Protein AF-A0A1H6MN65-F1 (afdb_monomer)

Structure (mmCIF, N/CA/C/O backbone):
data_AF-A0A1H6MN65-F1
#
_entry.id   AF-A0A1H6MN65-F1
#
loop_
_atom_site.group_PDB
_atom_site.id
_atom_site.type_symbol
_atom_site.label_atom_id
_atom_site.label_alt_id
_atom_site.label_comp_id
_atom_site.label_asym_id
_atom_site.label_entity_id
_atom_site.label_seq_id
_atom_site.pdbx_PDB_ins_code
_atom_site.Cartn_x
_atom_site.Cartn_y
_atom_site.Cartn_z
_atom_site.occupancy
_atom_site.B_iso_or_equiv
_atom_site.auth_seq_id
_atom_site.auth_comp_id
_atom_site.auth_asym_id
_atom_site.auth_atom_id
_atom_site.pdbx_PDB_model_num
ATOM 1 N N . MET A 1 1 ? -18.618 5.957 32.802 1.00 62.56 1 MET A N 1
ATOM 2 C CA . MET A 1 1 ? -18.784 6.282 31.366 1.00 62.56 1 MET A CA 1
ATOM 3 C C . MET A 1 1 ? -19.226 4.998 30.674 1.00 62.56 1 MET A C 1
ATOM 5 O O . MET A 1 1 ? -18.630 3.972 30.963 1.00 62.56 1 MET A O 1
ATOM 9 N N . ILE A 1 2 ? -20.304 5.011 29.883 1.00 86.75 2 ILE A N 1
ATOM 10 C CA . ILE A 1 2 ? -20.856 3.794 29.254 1.00 86.75 2 ILE A CA 1
ATOM 11 C C . ILE A 1 2 ? -20.005 3.444 28.022 1.00 86.75 2 ILE A C 1
ATOM 13 O O . ILE A 1 2 ? -19.610 4.357 27.299 1.00 86.75 2 ILE A O 1
ATOM 17 N N . LYS A 1 3 ? -19.724 2.156 27.783 1.00 91.81 3 LYS A N 1
ATOM 18 C CA . LYS A 1 3 ? -18.914 1.640 26.658 1.00 91.81 3 LYS A CA 1
ATOM 19 C C . LYS A 1 3 ? -19.291 2.254 25.302 1.00 91.81 3 LYS A C 1
ATOM 21 O O . LYS A 1 3 ? -18.415 2.688 24.562 1.00 91.81 3 LYS A O 1
ATOM 26 N N . SER A 1 4 ? -20.587 2.410 25.039 1.00 91.75 4 SER A N 1
ATOM 27 C CA . SER A 1 4 ? -21.110 3.047 23.823 1.00 91.75 4 SER A CA 1
ATOM 28 C C . SER A 1 4 ? -20.570 4.463 23.582 1.00 91.75 4 SER A C 1
ATOM 30 O O . SER A 1 4 ? -20.319 4.843 22.444 1.00 91.75 4 SER A O 1
ATOM 32 N N . ASN A 1 5 ? -20.320 5.239 24.641 1.00 94.38 5 ASN A N 1
ATOM 33 C CA . ASN A 1 5 ? -19.716 6.568 24.528 1.00 94.38 5 ASN A CA 1
ATOM 34 C C . ASN A 1 5 ? -18.262 6.476 24.038 1.00 94.38 5 ASN A C 1
ATOM 36 O O . ASN A 1 5 ? -17.840 7.270 23.200 1.00 94.38 5 ASN A O 1
ATOM 40 N N . PHE A 1 6 ? -17.502 5.487 24.517 1.00 95.12 6 PHE A N 1
ATOM 41 C CA . PHE A 1 6 ? -16.150 5.256 24.014 1.00 95.12 6 PHE A CA 1
ATOM 42 C C . PHE A 1 6 ? -16.153 4.800 22.557 1.00 95.12 6 PHE A C 1
ATOM 44 O O . PHE A 1 6 ? -15.367 5.343 21.788 1.00 95.12 6 PHE A O 1
ATOM 51 N N . ASN A 1 7 ? -17.057 3.895 22.160 1.00 96.31 7 ASN A N 1
ATOM 52 C CA . ASN A 1 7 ? -17.191 3.479 20.758 1.00 96.31 7 ASN A CA 1
ATOM 53 C C . ASN A 1 7 ? -17.371 4.695 19.840 1.00 96.31 7 ASN A C 1
ATOM 55 O O . ASN A 1 7 ? -16.565 4.915 18.936 1.00 96.31 7 ASN A O 1
ATOM 59 N N . SER A 1 8 ? -18.346 5.561 20.138 1.00 96.38 8 SER A N 1
ATOM 60 C CA . SER A 1 8 ? -18.589 6.772 19.344 1.00 96.38 8 SER A CA 1
ATOM 61 C C . SER A 1 8 ? -17.380 7.709 19.309 1.00 96.38 8 SER A C 1
ATOM 63 O O . SER A 1 8 ? -17.042 8.243 18.253 1.00 96.38 8 SER A O 1
ATOM 65 N N . LYS A 1 9 ? -16.695 7.899 20.443 1.00 97.44 9 LYS A N 1
ATOM 66 C CA . LYS A 1 9 ? -15.501 8.754 20.516 1.00 97.44 9 LYS A CA 1
ATOM 67 C C . LYS A 1 9 ? -14.326 8.194 19.722 1.00 97.44 9 LYS A C 1
ATOM 69 O O . LYS A 1 9 ? -13.660 8.966 19.038 1.00 97.44 9 LYS A O 1
ATOM 74 N N . PHE A 1 10 ? -14.075 6.887 19.783 1.00 97.56 10 PHE A N 1
ATOM 75 C CA . PHE A 1 10 ? -13.024 6.255 18.988 1.00 97.56 10 PHE A CA 1
ATOM 76 C C . PHE A 1 10 ? -13.325 6.364 17.495 1.00 97.56 10 PHE A C 1
ATOM 78 O O . PHE A 1 10 ? -12.453 6.781 16.734 1.00 97.56 10 PHE A O 1
ATOM 85 N N . CYS A 1 11 ? -14.564 6.090 17.082 1.00 97.06 11 CYS A N 1
ATOM 86 C CA . CYS A 1 11 ? -14.982 6.239 15.690 1.00 97.06 11 CYS A CA 1
ATOM 87 C C . CYS A 1 11 ? -14.780 7.671 15.181 1.00 97.06 11 CYS A C 1
ATOM 89 O O . CYS A 1 11 ? -14.166 7.861 14.130 1.00 97.06 11 CYS A O 1
ATOM 91 N N . GLN A 1 12 ? -15.226 8.672 15.948 1.00 97.94 12 GLN A N 1
ATOM 92 C CA . GLN A 1 12 ? -15.060 10.082 15.592 1.00 97.94 12 GLN A CA 1
ATOM 93 C C . GLN A 1 12 ? -13.580 10.478 15.523 1.00 97.94 12 GLN A C 1
ATOM 95 O O . GLN A 1 12 ? -13.143 11.101 14.559 1.00 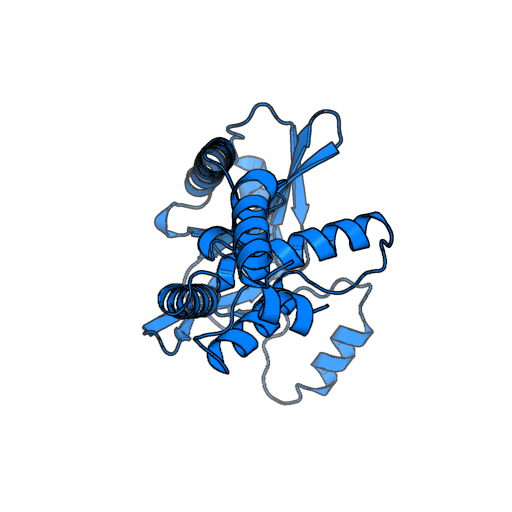97.94 12 GLN A O 1
ATOM 100 N N . TYR A 1 13 ? -12.780 10.057 16.504 1.00 98.06 13 TYR A N 1
ATOM 101 C CA . TYR A 1 13 ? -11.353 10.361 16.535 1.00 98.06 13 TYR A CA 1
ATOM 102 C C . TYR A 1 13 ? -10.619 9.798 15.311 1.00 98.06 13 TYR A C 1
ATOM 104 O O . TYR A 1 13 ? -9.850 10.521 14.673 1.00 98.06 13 TYR A O 1
ATOM 112 N N . VAL A 1 14 ? -10.893 8.540 14.944 1.00 98.19 14 VAL A N 1
ATOM 113 C CA . VAL A 1 14 ? -10.312 7.904 13.753 1.00 98.19 14 VAL A CA 1
ATOM 114 C C . VAL A 1 14 ? -10.749 8.607 12.470 1.00 98.19 14 VAL A C 1
ATOM 116 O O . VAL A 1 14 ? -9.940 8.758 11.550 1.00 98.19 14 VAL A O 1
ATOM 119 N N . GLN A 1 15 ? -12.008 9.030 12.385 1.00 97.19 15 GLN A N 1
ATOM 120 C CA . GLN A 1 15 ? -12.531 9.733 11.218 1.00 97.19 15 GLN A CA 1
ATOM 121 C C . GLN A 1 15 ? -11.856 11.098 11.028 1.00 97.19 15 GLN A C 1
ATOM 123 O O . GLN A 1 15 ? -11.388 11.395 9.931 1.00 97.19 15 GLN A O 1
ATOM 128 N N . ASP A 1 16 ? -11.762 11.891 12.093 1.00 97.50 16 ASP A N 1
ATOM 129 C CA . ASP A 1 16 ? -11.342 13.294 12.004 1.00 97.50 16 ASP A CA 1
ATOM 130 C C . ASP A 1 16 ? -9.819 13.464 11.949 1.00 97.50 16 ASP A C 1
ATOM 132 O O . ASP A 1 16 ? -9.305 14.369 11.283 1.00 97.50 16 ASP A O 1
ATOM 136 N N . ASN A 1 17 ? -9.085 12.596 12.652 1.00 97.31 17 ASN A N 1
ATOM 137 C CA . ASN A 1 17 ? -7.660 12.807 12.916 1.00 97.31 17 ASN A CA 1
ATOM 138 C C . ASN A 1 17 ? -6.755 11.826 12.170 1.00 97.31 17 ASN A C 1
ATOM 140 O O . ASN A 1 17 ? -5.644 12.197 11.797 1.00 97.31 17 ASN A O 1
ATOM 144 N N . ILE A 1 18 ? -7.221 10.595 11.935 1.00 97.94 18 ILE A N 1
ATOM 145 C CA . ILE A 1 18 ? -6.370 9.504 11.435 1.00 97.94 18 ILE A CA 1
ATOM 146 C C . ILE A 1 18 ? -6.680 9.159 9.977 1.00 97.94 18 ILE A C 1
ATOM 148 O O . ILE A 1 18 ? -5.778 8.831 9.213 1.00 97.94 18 ILE A O 1
ATOM 152 N N . SER A 1 19 ? -7.943 9.196 9.560 1.00 97.62 19 SER A N 1
ATOM 153 C CA . SER A 1 19 ? -8.331 8.741 8.224 1.00 97.62 19 SER A CA 1
ATOM 154 C C . SER A 1 19 ? -7.891 9.702 7.118 1.00 97.62 19 SER A C 1
ATOM 156 O O . SER A 1 19 ? -8.005 10.917 7.249 1.00 97.62 19 SER A O 1
ATOM 158 N N . ILE A 1 20 ? -7.440 9.130 5.997 1.00 97.06 20 ILE A N 1
ATOM 159 C CA . ILE A 1 20 ? -7.124 9.842 4.748 1.00 97.06 20 ILE A CA 1
ATOM 160 C C . ILE A 1 20 ? -8.295 10.743 4.327 1.00 97.06 20 ILE A C 1
ATOM 162 O O . ILE A 1 20 ? -9.439 10.280 4.207 1.00 97.06 20 ILE A O 1
ATOM 166 N N . VAL A 1 21 ? -7.999 12.014 4.056 1.00 96.75 21 VAL A N 1
ATOM 167 C CA . VAL A 1 21 ? -8.976 13.016 3.606 1.00 96.75 21 VAL A CA 1
ATOM 168 C C . VAL A 1 21 ? -8.858 13.287 2.104 1.00 96.75 21 VAL A C 1
ATOM 170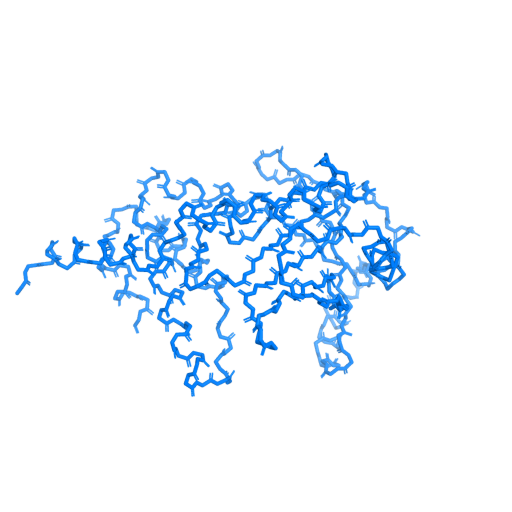 O O . VAL A 1 21 ? -7.995 12.749 1.416 1.00 96.75 21 VAL A O 1
ATOM 173 N N . GLU A 1 22 ? -9.739 14.132 1.574 1.00 96.81 22 GLU A N 1
ATOM 174 C CA . GLU A 1 22 ? -9.840 14.362 0.130 1.00 96.81 22 GLU A CA 1
ATOM 175 C C . GLU A 1 22 ? -8.578 14.966 -0.493 1.00 96.81 22 GLU A C 1
ATOM 177 O O . GLU A 1 22 ? -8.158 14.550 -1.569 1.00 96.81 22 GLU A O 1
ATOM 182 N N . LYS A 1 23 ? -7.910 15.884 0.215 1.00 96.19 23 LYS A N 1
ATOM 183 C CA . LYS A 1 23 ? -6.623 16.432 -0.243 1.00 96.19 23 LYS A CA 1
ATOM 184 C C . LYS A 1 23 ? -5.555 15.345 -0.420 1.00 96.19 23 LYS A C 1
ATOM 186 O O . LYS A 1 23 ? -4.784 15.408 -1.370 1.00 96.19 23 LYS A O 1
ATOM 191 N N . ASP A 1 24 ? -5.547 14.340 0.457 1.00 96.69 24 ASP A N 1
ATOM 192 C CA . ASP A 1 24 ? -4.581 13.244 0.420 1.00 96.69 24 ASP A CA 1
ATOM 193 C C . ASP A 1 24 ? -4.916 12.306 -0.749 1.00 96.69 24 ASP A C 1
ATOM 195 O O . ASP A 1 24 ? -4.028 11.875 -1.478 1.00 96.69 24 ASP A O 1
ATOM 199 N N . ARG A 1 25 ? -6.212 12.036 -0.983 1.00 97.69 25 ARG A N 1
ATOM 200 C CA . ARG A 1 25 ? -6.685 11.269 -2.147 1.00 97.69 25 ARG A CA 1
ATOM 201 C C . ARG A 1 25 ? -6.309 11.930 -3.461 1.00 97.69 25 ARG A C 1
ATOM 203 O O . ARG A 1 25 ? -5.775 11.256 -4.337 1.00 97.69 25 ARG A O 1
ATOM 210 N N . LYS A 1 26 ? -6.536 13.239 -3.581 1.00 97.69 26 LYS A N 1
ATOM 211 C CA . LYS A 1 26 ? -6.148 13.995 -4.770 1.00 97.69 26 LYS A CA 1
ATOM 212 C C . LYS A 1 26 ? -4.639 13.928 -5.003 1.00 97.69 26 LYS A C 1
ATOM 214 O O . LYS A 1 26 ? -4.219 13.623 -6.111 1.00 97.69 26 LYS A O 1
ATOM 219 N N . PHE A 1 27 ? -3.846 14.155 -3.957 1.00 97.38 27 PHE A N 1
ATOM 220 C CA . PHE A 1 27 ? -2.391 14.058 -4.038 1.00 97.38 27 PHE A CA 1
ATOM 221 C C . PHE A 1 27 ? -1.931 12.668 -4.507 1.00 97.38 27 PHE A C 1
ATOM 223 O O . PHE A 1 27 ? -1.174 12.573 -5.469 1.00 97.38 27 PHE A O 1
ATOM 230 N N . VAL A 1 28 ? -2.441 11.591 -3.896 1.00 98.19 28 VAL A N 1
ATOM 231 C CA . VAL A 1 28 ? -2.119 10.215 -4.310 1.00 98.19 28 VAL A CA 1
ATOM 232 C C . VAL A 1 28 ? -2.562 9.934 -5.739 1.00 98.19 28 VAL A C 1
ATOM 234 O O . VAL A 1 28 ? -1.821 9.294 -6.472 1.00 98.19 28 VAL A O 1
ATOM 237 N N . SER A 1 29 ? -3.735 10.413 -6.155 1.00 98.25 29 SER A N 1
ATOM 238 C CA . SER A 1 29 ? -4.221 10.238 -7.525 1.00 98.25 29 SER A CA 1
ATOM 239 C C . SER A 1 29 ? -3.303 10.915 -8.542 1.00 98.25 29 SER A C 1
ATOM 241 O O . SER A 1 29 ? -2.961 10.303 -9.550 1.00 98.25 29 SER A O 1
ATOM 243 N N . ASP A 1 30 ? -2.894 12.158 -8.277 1.00 98.19 30 ASP A N 1
ATOM 244 C CA . ASP A 1 30 ? -2.022 12.926 -9.169 1.00 98.19 30 ASP A CA 1
ATOM 245 C C . ASP A 1 30 ? -0.621 12.272 -9.254 1.00 98.19 30 ASP A C 1
ATOM 247 O O . ASP A 1 30 ? -0.074 12.122 -10.347 1.00 98.19 30 ASP A O 1
ATOM 251 N N . VAL A 1 31 ? -0.073 11.799 -8.124 1.00 98.44 31 VAL A N 1
ATOM 252 C CA . VAL A 1 31 ? 1.211 11.068 -8.076 1.00 98.44 31 VAL A CA 1
ATOM 253 C C . VAL A 1 31 ? 1.118 9.685 -8.721 1.00 98.44 31 VAL A C 1
ATOM 255 O O . VAL A 1 31 ? 1.999 9.288 -9.473 1.00 98.44 31 VAL A O 1
ATOM 258 N N . TYR A 1 32 ? 0.059 8.922 -8.462 1.00 98.62 32 TYR A N 1
ATOM 259 C CA . TYR A 1 32 ? -0.113 7.609 -9.079 1.00 98.62 32 TYR A CA 1
ATOM 260 C C . TYR A 1 32 ? -0.207 7.745 -10.599 1.00 98.62 32 TYR A C 1
ATOM 262 O O . TYR A 1 32 ? 0.478 7.024 -11.324 1.00 98.62 32 TYR A O 1
ATOM 270 N N . LYS A 1 33 ? -0.972 8.732 -11.084 1.00 98.62 33 LYS A N 1
ATOM 271 C CA . LYS A 1 33 ? -1.115 9.014 -12.512 1.00 98.62 33 LYS A CA 1
ATOM 272 C C . LYS A 1 33 ? 0.226 9.326 -13.186 1.00 98.62 33 LYS A C 1
ATOM 274 O O . LYS A 1 33 ? 0.478 8.786 -14.260 1.00 98.62 33 LYS A O 1
ATOM 279 N N . SER A 1 34 ? 1.110 10.104 -12.556 1.00 98.44 34 SER A N 1
ATOM 280 C CA . SER A 1 34 ? 2.430 10.384 -13.142 1.00 98.44 34 SER A CA 1
ATOM 281 C C . SER A 1 34 ? 3.308 9.134 -13.270 1.00 98.44 34 SER A C 1
ATOM 28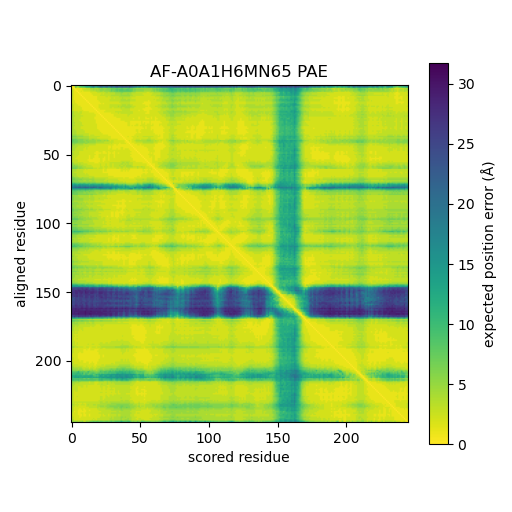3 O O . SER A 1 34 ? 4.072 9.023 -14.225 1.00 98.44 34 SER A O 1
ATOM 285 N N . PHE A 1 35 ? 3.178 8.152 -12.371 1.00 98.50 35 PHE A N 1
ATOM 286 C CA . PHE A 1 35 ? 3.853 6.859 -12.533 1.00 98.50 35 PHE A CA 1
ATOM 287 C C . PHE A 1 35 ? 3.210 5.984 -13.610 1.00 98.50 35 PHE A C 1
ATOM 289 O O . PHE A 1 35 ? 3.931 5.298 -14.335 1.00 98.50 35 PHE A O 1
ATOM 296 N N . GLN A 1 36 ? 1.886 6.034 -13.778 1.00 98.44 36 GLN A N 1
ATOM 297 C CA . GLN A 1 36 ? 1.213 5.352 -14.889 1.00 98.44 36 GLN A CA 1
ATOM 298 C C . GLN A 1 36 ? 1.686 5.858 -16.253 1.00 98.44 36 GLN A C 1
ATOM 300 O O . GLN A 1 36 ? 1.781 5.070 -17.191 1.00 98.44 36 GLN A O 1
ATOM 305 N N . ASP A 1 37 ? 2.001 7.148 -16.367 1.00 98.12 37 ASP A N 1
ATOM 306 C CA . ASP A 1 37 ? 2.483 7.739 -17.618 1.00 98.12 37 ASP A CA 1
ATOM 307 C C . ASP A 1 37 ? 3.891 7.234 -18.002 1.00 98.12 37 ASP A C 1
ATOM 309 O O . ASP A 1 37 ? 4.222 7.188 -19.184 1.00 98.12 37 ASP A O 1
ATOM 313 N N . VAL A 1 38 ? 4.692 6.780 -17.028 1.00 97.69 38 VAL A N 1
ATOM 314 C CA . VAL A 1 38 ? 6.039 6.211 -17.245 1.00 97.69 38 VAL A CA 1
ATOM 315 C C . VAL A 1 38 ? 6.009 4.689 -17.410 1.00 97.69 38 VAL A C 1
ATOM 317 O O . VAL A 1 38 ? 6.713 4.123 -18.248 1.00 97.69 38 VAL A O 1
ATOM 320 N N . LEU A 1 39 ? 5.229 4.005 -16.572 1.00 97.81 39 LEU A N 1
ATOM 321 C CA . LEU A 1 39 ? 5.229 2.543 -16.447 1.00 97.81 39 LEU A CA 1
ATOM 322 C C . LEU A 1 39 ? 4.131 1.868 -17.283 1.00 97.81 39 LEU A C 1
ATOM 324 O O . LEU A 1 39 ? 4.175 0.661 -17.506 1.00 97.81 39 LEU A O 1
ATOM 328 N N . GLY A 1 40 ? 3.167 2.646 -17.775 1.00 97.44 40 GLY A N 1
ATOM 329 C CA . GLY A 1 40 ? 1.977 2.168 -18.468 1.00 97.44 40 GLY A CA 1
ATOM 330 C C . GLY A 1 40 ? 0.833 1.893 -17.493 1.00 97.44 40 GLY A C 1
ATOM 331 O O . GLY A 1 40 ? 0.952 1.068 -16.592 1.00 97.44 40 GLY A O 1
ATOM 332 N N . GLY A 1 41 ? -0.315 2.548 -17.693 1.00 95.56 41 GLY A N 1
ATOM 333 C CA . GLY A 1 41 ? -1.461 2.442 -16.778 1.00 95.56 41 GLY A CA 1
ATOM 334 C C . GLY A 1 41 ? -1.949 1.008 -16.546 1.00 95.56 41 GLY A C 1
ATOM 335 O O . GLY A 1 41 ? -2.166 0.627 -15.399 1.00 95.56 41 GLY A O 1
ATOM 336 N N . ASN A 1 42 ? -2.017 0.191 -17.603 1.00 96.31 42 ASN A N 1
ATOM 337 C CA . ASN A 1 42 ? -2.433 -1.219 -17.518 1.00 96.31 42 ASN A CA 1
ATOM 338 C C . ASN A 1 42 ? -1.405 -2.123 -16.817 1.00 96.31 42 ASN A C 1
ATOM 340 O O . ASN A 1 42 ? -1.746 -3.225 -16.405 1.00 96.31 42 ASN A O 1
ATOM 344 N N . ASN A 1 43 ? -0.168 -1.649 -16.663 1.00 97.94 43 ASN A N 1
ATOM 345 C CA . ASN A 1 43 ? 0.928 -2.392 -16.048 1.00 97.94 43 ASN A CA 1
ATOM 346 C C . ASN A 1 43 ? 1.130 -1.998 -14.582 1.00 97.94 43 ASN A C 1
ATOM 348 O O . ASN A 1 43 ? 2.085 -2.432 -13.950 1.00 97.94 43 ASN A O 1
ATOM 352 N N . THR A 1 44 ? 0.279 -1.136 -14.028 1.00 98.19 44 THR A N 1
ATOM 353 C CA . THR A 1 44 ? 0.426 -0.656 -12.653 1.00 98.19 44 THR A CA 1
ATOM 354 C C . THR A 1 44 ? -0.777 -1.042 -11.818 1.00 98.19 44 THR A C 1
ATOM 356 O O . THR A 1 44 ? -1.918 -0.894 -12.247 1.00 98.19 44 THR A O 1
ATOM 359 N N . LEU A 1 45 ? -0.523 -1.459 -10.585 1.00 98.31 45 LEU A N 1
ATOM 360 C CA . LEU A 1 45 ? -1.554 -1.765 -9.603 1.00 98.31 45 LEU A CA 1
ATOM 361 C C . LEU A 1 45 ? -1.174 -1.108 -8.277 1.00 98.31 45 LEU A C 1
ATOM 363 O O . LEU A 1 45 ? -0.074 -1.322 -7.776 1.00 98.31 45 LEU A O 1
ATOM 367 N N . GLN A 1 46 ? -2.077 -0.320 -7.691 1.00 98.44 46 GLN A N 1
ATOM 368 C CA . GLN A 1 46 ? -1.893 0.117 -6.307 1.00 98.44 46 GLN A CA 1
ATOM 369 C C . GLN A 1 46 ? -2.008 -1.101 -5.392 1.00 98.44 46 GLN A C 1
ATOM 371 O O . GLN A 1 46 ? -2.986 -1.847 -5.466 1.00 98.44 46 GLN A O 1
ATOM 376 N N . ILE A 1 47 ? -1.024 -1.284 -4.518 1.00 98.12 47 ILE A N 1
ATOM 377 C CA . ILE A 1 47 ? -1.001 -2.349 -3.511 1.00 98.12 47 ILE A CA 1
ATOM 378 C C . ILE A 1 47 ? -0.814 -1.725 -2.123 1.00 98.12 47 ILE A C 1
ATOM 380 O O . ILE A 1 47 ? -0.883 -0.508 -1.955 1.00 98.12 47 ILE A O 1
ATOM 384 N N . GLY A 1 48 ? -0.623 -2.552 -1.097 1.00 97.06 48 GLY A N 1
ATOM 385 C CA . GLY A 1 48 ? -0.319 -2.031 0.233 1.00 97.06 48 GLY A CA 1
ATOM 386 C C . GLY A 1 48 ? -1.532 -1.439 0.953 1.00 97.06 48 GLY A C 1
ATOM 387 O O . GLY A 1 48 ? -2.681 -1.814 0.717 1.00 97.06 48 GLY A O 1
ATOM 388 N N . SER A 1 49 ? -1.276 -0.553 1.913 1.00 97.75 49 SER A N 1
ATOM 389 C CA . SER A 1 49 ? -2.312 -0.086 2.849 1.00 97.75 49 SER A CA 1
ATOM 390 C C . SER A 1 49 ? -3.358 0.841 2.217 1.00 97.75 49 SER A C 1
ATOM 392 O O . SER A 1 49 ? -4.485 0.942 2.714 1.00 97.75 49 SER A O 1
ATOM 394 N N . TYR A 1 50 ? -3.000 1.502 1.113 1.00 98.19 50 TYR A N 1
ATOM 395 C CA . TYR A 1 50 ? -3.853 2.469 0.432 1.00 98.19 50 TYR A CA 1
ATOM 396 C C . TYR A 1 50 ? -5.110 1.835 -0.199 1.00 98.19 50 TYR A C 1
ATOM 398 O O . TYR A 1 50 ? -6.207 2.172 0.253 1.00 98.19 50 TYR A O 1
ATOM 406 N N . PRO A 1 51 ? -5.017 0.864 -1.136 1.00 98.06 51 PRO A N 1
ATOM 407 C CA . PRO A 1 51 ? -6.189 0.187 -1.714 1.00 98.06 51 PRO A CA 1
ATOM 408 C C . PRO A 1 51 ? -6.957 -0.670 -0.696 1.00 98.06 51 PRO A C 1
ATOM 410 O O . PRO A 1 51 ? -8.122 -0.997 -0.901 1.00 98.06 51 PRO A O 1
ATOM 413 N N . ARG A 1 52 ? -6.334 -1.006 0.441 1.00 98.25 52 ARG A N 1
ATOM 414 C CA . ARG A 1 52 ? -6.991 -1.678 1.575 1.00 98.25 52 ARG A CA 1
ATOM 415 C C . ARG A 1 52 ? -7.793 -0.721 2.461 1.00 98.25 52 ARG A C 1
ATOM 417 O O . ARG A 1 52 ? -8.555 -1.159 3.324 1.00 98.25 52 ARG A O 1
ATOM 424 N N . PHE A 1 53 ? -7.681 0.588 2.225 1.00 97.88 53 PHE A N 1
ATOM 425 C CA . PHE A 1 53 ? -8.288 1.659 3.020 1.00 97.88 53 PHE A CA 1
ATOM 426 C C . PHE A 1 53 ? -7.861 1.637 4.493 1.00 97.88 53 PHE A C 1
ATOM 428 O O . PHE A 1 53 ? -8.611 2.056 5.379 1.00 97.88 53 PHE A O 1
ATOM 435 N N . THR A 1 54 ? -6.640 1.173 4.759 1.00 98.06 54 THR A N 1
ATOM 436 C CA . THR A 1 54 ? -6.028 1.122 6.093 1.00 98.06 54 THR A CA 1
ATOM 437 C C . THR A 1 54 ? -4.819 2.051 6.220 1.00 98.06 54 THR A C 1
ATOM 439 O O . THR A 1 54 ? -4.143 2.027 7.253 1.00 98.06 54 THR A O 1
ATOM 442 N N . ALA A 1 55 ? -4.540 2.859 5.193 1.00 97.75 55 ALA A N 1
ATOM 443 C CA . ALA A 1 55 ? -3.628 3.994 5.271 1.00 97.75 55 ALA A CA 1
ATOM 444 C C . ALA A 1 55 ? -4.134 5.032 6.292 1.00 97.75 55 ALA A C 1
ATOM 446 O O . ALA A 1 55 ? -5.346 5.209 6.481 1.00 97.75 55 ALA A O 1
ATOM 447 N N . ILE A 1 56 ? -3.192 5.704 6.952 1.00 97.56 56 ILE A N 1
ATOM 448 C CA . ILE A 1 56 ? -3.449 6.708 7.991 1.00 97.56 56 ILE A CA 1
ATOM 449 C C . ILE A 1 56 ? -2.776 8.033 7.648 1.00 97.56 56 ILE A C 1
ATOM 451 O O . ILE A 1 56 ? -1.930 8.092 6.761 1.00 97.56 56 ILE A O 1
ATOM 455 N N . ARG A 1 57 ? -3.168 9.087 8.360 1.00 95.88 57 ARG A N 1
ATOM 456 C CA . ARG A 1 57 ? -2.511 10.388 8.360 1.00 95.88 57 ARG A CA 1
ATOM 457 C C . ARG A 1 57 ? -1.467 10.488 9.490 1.00 95.88 57 ARG A C 1
ATOM 459 O O . ARG A 1 57 ? -1.742 9.980 10.578 1.00 95.88 57 ARG A O 1
ATOM 466 N N . PRO A 1 58 ? -0.353 11.220 9.278 1.00 93.62 58 PRO A N 1
ATOM 467 C CA . PRO A 1 58 ? 0.088 11.757 7.986 1.00 93.62 58 PRO A CA 1
ATOM 468 C C . PRO A 1 58 ? 0.327 10.627 6.975 1.00 93.62 58 PRO A C 1
ATOM 470 O O . PRO A 1 58 ? 0.643 9.504 7.354 1.00 93.62 58 PRO A O 1
ATOM 473 N N . LEU A 1 59 ? 0.065 10.908 5.699 1.00 93.56 59 LEU A N 1
ATOM 474 C CA . LEU A 1 59 ? 0.212 9.911 4.646 1.00 93.56 59 LEU A CA 1
ATOM 475 C C . LEU A 1 59 ? 1.708 9.653 4.425 1.00 93.56 59 LEU A C 1
ATOM 477 O O . LEU A 1 59 ? 2.430 10.581 4.083 1.00 93.56 59 LEU A O 1
ATOM 481 N N . HIS A 1 60 ? 2.158 8.416 4.631 1.00 91.44 60 HIS A N 1
ATOM 482 C CA . HIS A 1 60 ? 3.582 8.075 4.586 1.00 91.44 60 HIS A CA 1
ATOM 483 C C . HIS A 1 60 ? 4.023 7.542 3.226 1.00 91.44 60 HIS A C 1
ATOM 485 O O . HIS A 1 60 ? 5.020 8.006 2.684 1.00 91.44 60 HIS A O 1
ATOM 491 N N . ASP A 1 61 ? 3.285 6.579 2.684 1.00 95.50 61 ASP A N 1
ATOM 492 C CA . ASP A 1 61 ? 3.715 5.792 1.539 1.00 95.50 61 ASP A CA 1
ATOM 493 C C . ASP A 1 61 ? 2.565 5.447 0.580 1.00 95.50 61 ASP A C 1
ATOM 495 O O . ASP A 1 61 ? 1.378 5.456 0.929 1.00 95.50 61 ASP A O 1
ATOM 499 N N . LEU A 1 62 ? 2.942 5.151 -0.662 1.00 98.19 62 LEU A N 1
ATOM 500 C CA . LEU A 1 62 ? 2.118 4.480 -1.659 1.00 98.19 62 LEU A CA 1
ATOM 501 C C . LEU A 1 62 ? 2.935 3.361 -2.300 1.00 98.19 62 LEU A C 1
ATOM 503 O O . LEU A 1 62 ? 3.976 3.610 -2.903 1.00 98.19 62 LEU A O 1
ATOM 507 N N . ASP A 1 63 ? 2.407 2.147 -2.240 1.00 98.38 63 ASP A N 1
ATOM 508 C CA . ASP A 1 63 ? 2.993 0.995 -2.908 1.00 98.38 63 ASP A CA 1
ATOM 509 C C . ASP A 1 63 ? 2.363 0.805 -4.298 1.00 98.38 63 ASP A C 1
ATOM 511 O O . ASP A 1 63 ? 1.134 0.753 -4.447 1.00 98.38 63 ASP A O 1
ATOM 515 N N . ILE A 1 64 ? 3.200 0.662 -5.323 1.00 98.69 64 ILE A N 1
ATOM 516 C CA . ILE A 1 64 ? 2.793 0.402 -6.706 1.00 98.69 64 ILE A CA 1
ATOM 517 C C . ILE A 1 64 ? 3.464 -0.886 -7.174 1.00 98.69 64 ILE A C 1
ATOM 519 O O . ILE A 1 64 ? 4.685 -0.961 -7.279 1.00 98.69 64 ILE A O 1
ATOM 523 N N . LEU A 1 65 ? 2.667 -1.887 -7.525 1.00 98.62 65 LEU A N 1
ATOM 524 C CA . LEU A 1 65 ? 3.149 -3.046 -8.264 1.00 98.62 65 LEU A CA 1
ATOM 525 C C . LEU A 1 65 ? 3.304 -2.667 -9.741 1.00 98.62 65 LEU A C 1
ATOM 527 O O . LEU A 1 65 ? 2.360 -2.145 -10.339 1.00 98.62 65 LEU A O 1
ATOM 531 N N . TYR A 1 66 ? 4.469 -2.942 -10.323 1.00 98.56 66 TYR A N 1
ATOM 532 C CA . TYR A 1 66 ? 4.739 -2.755 -11.747 1.00 98.56 66 TYR A CA 1
ATOM 533 C C . TYR A 1 66 ? 4.843 -4.113 -12.448 1.00 98.56 66 TYR A C 1
ATOM 535 O O . TYR A 1 66 ? 5.825 -4.830 -12.282 1.00 98.56 66 TYR A O 1
ATOM 543 N N . ILE A 1 67 ? 3.810 -4.455 -13.212 1.00 98.44 67 ILE A N 1
ATOM 544 C CA . ILE A 1 67 ? 3.621 -5.734 -13.893 1.00 98.44 67 ILE A CA 1
ATOM 545 C C . ILE A 1 67 ? 4.366 -5.705 -15.230 1.00 98.44 67 ILE A C 1
ATOM 547 O O . ILE A 1 67 ? 4.029 -4.939 -16.130 1.00 98.44 67 ILE A O 1
ATOM 551 N N . LEU A 1 68 ? 5.392 -6.542 -15.350 1.00 96.31 68 LEU A N 1
ATOM 552 C CA . LEU A 1 68 ? 6.301 -6.587 -16.501 1.00 96.31 68 LEU A CA 1
ATOM 553 C C . LEU A 1 68 ? 5.914 -7.641 -17.544 1.00 96.31 68 LEU A C 1
ATOM 555 O O . LEU A 1 68 ? 6.412 -7.597 -18.667 1.00 96.31 68 LEU A O 1
ATOM 559 N N . GLY A 1 69 ? 5.051 -8.585 -17.168 1.00 95.75 69 GLY A N 1
ATOM 560 C CA . GLY A 1 69 ? 4.643 -9.723 -17.984 1.00 95.75 69 GLY A CA 1
ATOM 561 C C . GLY A 1 69 ? 4.473 -10.982 -17.139 1.00 95.75 69 GLY A C 1
ATOM 562 O O . GLY A 1 69 ? 4.278 -10.900 -15.925 1.00 95.75 69 GLY A O 1
ATOM 563 N N . GLU A 1 70 ? 4.593 -12.133 -17.790 1.00 96.06 70 GLU A N 1
ATOM 564 C CA . GLU A 1 70 ? 4.484 -13.455 -17.171 1.00 96.06 70 GLU A CA 1
ATOM 565 C C . GLU A 1 70 ? 5.816 -13.933 -16.581 1.00 96.06 70 GLU A C 1
ATOM 567 O O . GLU A 1 70 ? 6.906 -13.589 -17.047 1.00 96.06 70 GLU A O 1
ATOM 572 N N . TRP A 1 71 ? 5.728 -14.752 -15.540 1.00 94.56 71 TRP A N 1
ATOM 573 C CA . TRP A 1 71 ? 6.879 -15.344 -14.879 1.00 94.56 71 TRP A CA 1
ATOM 574 C C . TRP A 1 71 ? 7.547 -16.422 -15.744 1.00 94.56 71 TRP A C 1
ATOM 576 O O . TRP A 1 71 ? 6.900 -17.362 -16.202 1.00 94.56 71 TRP A O 1
ATOM 586 N N . ASP A 1 72 ? 8.875 -16.345 -15.866 1.00 88.31 72 ASP A N 1
ATOM 587 C CA . ASP A 1 72 ? 9.723 -17.383 -16.456 1.00 88.31 72 ASP A CA 1
ATOM 588 C C . ASP A 1 72 ? 10.924 -17.639 -15.542 1.00 88.31 72 ASP A C 1
ATOM 590 O O . ASP A 1 72 ? 11.797 -16.796 -15.351 1.00 88.31 72 ASP A O 1
ATOM 594 N N . LYS A 1 73 ? 10.999 -18.851 -14.998 1.00 79.12 73 LYS A N 1
ATOM 595 C CA . LYS A 1 73 ? 12.072 -19.271 -14.088 1.00 79.12 73 LYS A CA 1
ATOM 596 C C . LYS A 1 73 ? 13.490 -19.146 -14.667 1.00 79.12 73 LYS A C 1
ATOM 598 O O . LYS A 1 73 ? 14.443 -19.187 -13.898 1.00 79.12 73 LYS A O 1
ATOM 603 N N . ASN A 1 74 ? 13.651 -19.065 -15.989 1.00 78.75 74 ASN A N 1
ATOM 604 C CA . ASN A 1 74 ? 14.966 -19.058 -16.633 1.00 78.75 74 ASN A CA 1
ATOM 605 C C . ASN A 1 74 ? 15.456 -17.665 -17.054 1.00 78.75 74 ASN A C 1
ATOM 607 O O . ASN A 1 74 ? 16.610 -17.559 -17.468 1.00 78.75 74 ASN A O 1
ATOM 611 N N . ASP A 1 75 ? 14.622 -16.623 -16.975 1.00 76.06 75 ASP A N 1
ATOM 612 C CA . ASP A 1 75 ? 14.878 -15.353 -17.681 1.00 76.06 75 ASP A CA 1
ATOM 613 C C . ASP A 1 75 ? 14.919 -14.112 -16.770 1.00 76.06 75 ASP A C 1
ATOM 615 O O . ASP A 1 75 ? 14.988 -12.972 -17.226 1.00 76.06 75 ASP A O 1
ATOM 619 N N . HIS A 1 76 ? 14.923 -14.307 -15.447 1.00 79.38 76 HIS A N 1
ATOM 620 C CA . HIS A 1 76 ? 14.694 -13.208 -14.506 1.00 79.38 76 HIS A CA 1
ATOM 621 C C . HIS A 1 76 ? 15.861 -12.973 -13.546 1.00 79.38 76 HIS A C 1
ATOM 623 O O . HIS A 1 76 ? 16.047 -13.688 -12.564 1.00 79.38 76 HIS A O 1
ATOM 629 N N . ASN A 1 77 ? 16.627 -11.898 -13.776 1.00 86.94 77 ASN A N 1
ATOM 630 C CA . ASN A 1 77 ? 17.643 -11.418 -12.833 1.00 86.94 77 ASN A CA 1
ATOM 631 C C . ASN A 1 77 ? 17.124 -10.210 -12.018 1.00 86.94 77 ASN A C 1
ATOM 633 O O . ASN A 1 77 ? 16.903 -9.132 -12.583 1.00 86.94 77 ASN A O 1
ATOM 637 N N . PRO A 1 78 ? 16.976 -10.338 -10.684 1.00 87.38 78 PRO A N 1
ATOM 638 C CA . PRO A 1 78 ? 16.356 -9.302 -9.858 1.00 87.38 78 PRO A CA 1
ATO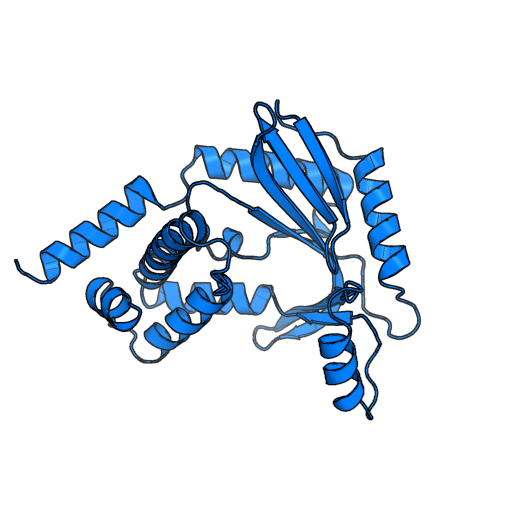M 639 C C . PRO A 1 78 ? 17.207 -8.025 -9.754 1.00 87.38 78 PRO A C 1
ATOM 641 O O . PRO A 1 78 ? 16.663 -6.923 -9.689 1.00 87.38 78 PRO A O 1
ATOM 644 N N . VAL A 1 79 ? 18.543 -8.140 -9.778 1.00 87.12 79 VAL A N 1
ATOM 645 C CA . VAL A 1 79 ? 19.462 -6.990 -9.672 1.00 87.12 79 VAL A CA 1
ATOM 646 C C . VAL A 1 79 ? 19.365 -6.116 -10.917 1.00 87.12 79 VAL A C 1
ATOM 648 O O . VAL A 1 79 ? 19.153 -4.906 -10.806 1.00 87.12 79 VAL A O 1
ATOM 651 N N . SER A 1 80 ? 19.513 -6.717 -12.101 1.00 88.25 80 SER A N 1
ATOM 652 C CA . SER A 1 80 ? 19.444 -5.973 -13.360 1.00 88.25 80 SER A CA 1
ATOM 653 C C . SER A 1 80 ? 18.051 -5.404 -13.588 1.00 88.25 80 SER A C 1
ATOM 655 O O . SER A 1 80 ? 17.933 -4.288 -14.093 1.00 88.25 80 SER A O 1
ATOM 657 N N . LEU A 1 81 ? 17.001 -6.117 -13.161 1.00 92.69 81 LEU A N 1
ATOM 658 C CA . LEU A 1 81 ? 15.640 -5.610 -13.245 1.00 92.69 81 LEU A CA 1
ATOM 659 C C . LEU A 1 81 ? 15.466 -4.330 -12.425 1.00 92.69 81 LEU A C 1
ATOM 661 O O . LEU A 1 81 ? 15.082 -3.304 -12.986 1.00 92.69 81 LEU A O 1
ATOM 665 N N . LEU A 1 82 ? 15.796 -4.355 -11.130 1.00 91.94 82 LEU A N 1
ATOM 666 C CA . LEU A 1 82 ? 15.663 -3.176 -10.269 1.00 91.94 82 LEU A CA 1
ATOM 667 C C . LEU A 1 82 ? 16.465 -1.983 -10.813 1.00 91.94 82 LEU A C 1
ATOM 669 O O . LEU A 1 82 ? 15.957 -0.862 -10.845 1.00 91.94 82 LEU A O 1
ATOM 673 N N . GLN A 1 83 ? 17.687 -2.215 -11.302 1.00 92.75 83 GLN A N 1
ATOM 674 C CA . GLN A 1 83 ? 18.507 -1.174 -11.933 1.00 92.75 83 GLN A CA 1
ATOM 675 C C . GLN A 1 83 ? 17.863 -0.612 -13.206 1.00 92.75 83 GLN A C 1
ATOM 677 O O . GLN A 1 83 ? 17.844 0.605 -13.396 1.00 92.75 83 GLN A O 1
ATOM 682 N N . SER A 1 84 ? 17.315 -1.473 -14.066 1.00 95.56 84 SER A N 1
ATOM 683 C CA . SER A 1 84 ? 16.653 -1.048 -15.303 1.00 95.56 84 SER A CA 1
ATOM 684 C C . SER A 1 84 ? 15.421 -0.184 -15.021 1.00 95.56 84 SER A C 1
ATOM 686 O O . SER A 1 84 ? 15.279 0.889 -15.610 1.00 95.56 84 SER A O 1
ATOM 688 N N . VAL A 1 85 ? 14.591 -0.579 -14.049 1.00 97.06 85 VAL A N 1
ATOM 689 C CA . VAL A 1 85 ? 13.407 0.181 -13.631 1.00 97.06 85 VAL A CA 1
ATOM 690 C C . VAL A 1 85 ? 13.820 1.503 -12.983 1.00 97.06 85 VAL A C 1
ATOM 692 O O . VAL A 1 85 ? 13.249 2.543 -13.309 1.00 97.06 85 VAL A O 1
ATOM 695 N N . GLN A 1 86 ? 14.859 1.513 -12.139 1.00 96.81 86 GLN A N 1
ATOM 696 C CA . GLN A 1 86 ? 15.381 2.755 -11.564 1.00 96.81 86 GLN A CA 1
ATOM 697 C C . GLN A 1 86 ? 15.851 3.732 -12.647 1.00 96.81 86 GLN A C 1
ATOM 699 O O . GLN A 1 86 ? 15.539 4.920 -12.574 1.00 96.81 86 GLN A O 1
ATOM 704 N N . ASN A 1 87 ? 16.600 3.248 -13.639 1.00 97.56 87 ASN A N 1
ATOM 705 C CA . ASN A 1 87 ? 17.090 4.078 -14.737 1.00 97.56 87 ASN A CA 1
ATOM 706 C C . ASN A 1 87 ? 15.934 4.628 -15.575 1.00 97.56 87 ASN A C 1
ATOM 708 O O . ASN A 1 87 ? 15.936 5.815 -15.892 1.00 97.56 87 ASN A O 1
ATOM 712 N N . LYS A 1 88 ? 14.922 3.803 -15.867 1.00 98.06 88 LYS A N 1
ATOM 713 C CA . LYS A 1 88 ? 13.696 4.241 -16.546 1.00 98.06 88 LYS A CA 1
ATOM 714 C C . LYS A 1 88 ? 13.022 5.388 -15.790 1.00 98.06 88 LYS A C 1
ATOM 716 O O . LYS A 1 88 ? 12.795 6.443 -16.370 1.00 98.06 88 LYS A O 1
ATOM 721 N N . ILE A 1 89 ? 12.795 5.231 -14.484 1.00 97.94 89 ILE A N 1
ATOM 722 C CA . ILE A 1 89 ? 12.188 6.276 -13.642 1.00 97.94 89 ILE A CA 1
ATOM 723 C C . ILE A 1 89 ? 13.051 7.541 -13.633 1.00 97.94 89 ILE A C 1
ATOM 725 O O . ILE A 1 89 ? 12.533 8.627 -13.856 1.00 97.94 89 ILE A O 1
ATOM 729 N N . LYS A 1 90 ? 14.369 7.428 -13.429 1.00 97.31 90 LYS A N 1
ATOM 730 C CA . LYS A 1 90 ? 15.275 8.593 -13.418 1.00 97.31 90 LYS A CA 1
ATOM 731 C C . LYS A 1 90 ? 15.264 9.380 -14.731 1.00 97.31 90 LYS A C 1
ATOM 733 O O . LYS A 1 90 ? 15.459 10.590 -14.693 1.00 97.31 90 LYS A O 1
ATOM 738 N N . ASN A 1 91 ? 15.065 8.704 -15.859 1.00 97.50 91 ASN A N 1
ATOM 739 C CA . ASN A 1 91 ? 15.116 9.322 -17.181 1.00 97.50 91 ASN A CA 1
ATOM 740 C C . ASN A 1 91 ? 13.762 9.880 -17.639 1.00 97.50 91 ASN A C 1
ATOM 742 O O . ASN A 1 91 ? 13.732 10.880 -18.350 1.00 97.50 91 ASN A O 1
ATOM 746 N N . GLU A 1 92 ? 12.660 9.228 -17.267 1.00 97.81 92 GLU A N 1
ATOM 747 C CA . GLU A 1 92 ? 11.336 9.487 -17.849 1.00 97.81 92 GLU A CA 1
ATOM 748 C C . GLU A 1 92 ? 10.340 10.116 -16.859 1.00 97.81 92 GLU A C 1
ATOM 750 O O . GLU A 1 92 ? 9.330 10.671 -17.287 1.00 97.81 92 GLU A O 1
ATOM 755 N N . TYR A 1 93 ? 10.589 10.053 -15.545 1.00 98.12 93 TYR A N 1
ATOM 756 C CA . TYR A 1 93 ? 9.624 10.516 -14.545 1.00 98.12 93 TYR A CA 1
ATOM 757 C C . TYR A 1 93 ? 9.477 12.038 -14.505 1.00 98.12 93 TYR A C 1
ATOM 759 O O . TYR A 1 93 ? 10.414 12.781 -14.205 1.00 98.12 93 TYR A O 1
ATOM 767 N N . VAL A 1 94 ? 8.241 12.493 -14.717 1.00 97.75 94 VAL A N 1
ATOM 768 C CA . VAL A 1 94 ? 7.840 13.889 -14.557 1.00 97.75 94 VAL A CA 1
ATOM 769 C C . VAL A 1 94 ? 7.096 14.036 -13.235 1.00 97.75 94 VAL A C 1
ATOM 771 O O . VAL A 1 94 ? 5.983 13.545 -13.068 1.00 97.75 94 VAL A O 1
ATOM 774 N N . ASN A 1 95 ? 7.720 14.725 -12.280 1.00 97.12 95 ASN A N 1
ATOM 775 C CA . ASN A 1 95 ? 7.127 14.982 -10.972 1.00 97.12 95 ASN A CA 1
ATOM 776 C C . ASN A 1 95 ? 5.919 15.937 -11.096 1.00 97.12 95 ASN A C 1
ATOM 778 O O . ASN A 1 95 ? 6.115 17.087 -11.494 1.00 97.12 95 ASN A O 1
ATOM 782 N N . PRO A 1 96 ? 4.696 15.518 -10.711 1.00 97.06 96 PRO A N 1
ATOM 783 C CA . PRO A 1 96 ? 3.497 16.350 -10.815 1.00 97.06 96 PRO A CA 1
ATOM 784 C C . PRO A 1 96 ? 3.350 17.339 -9.646 1.00 97.06 96 PRO A C 1
ATOM 786 O O . PRO A 1 96 ? 2.352 18.049 -9.549 1.00 97.06 96 PRO A O 1
ATOM 789 N N . THR A 1 97 ? 4.308 17.369 -8.718 1.00 95.31 97 THR A N 1
ATOM 790 C CA . THR A 1 97 ? 4.236 18.139 -7.473 1.00 95.31 97 THR A CA 1
ATOM 791 C C . THR A 1 97 ? 5.261 19.274 -7.444 1.00 95.31 97 THR A C 1
ATOM 793 O O . THR A 1 97 ? 6.220 19.304 -8.211 1.00 95.31 97 THR A O 1
ATOM 796 N N . LYS A 1 98 ? 5.096 20.196 -6.488 1.00 95.12 98 LYS A N 1
ATOM 797 C CA . LYS A 1 98 ? 6.083 21.246 -6.177 1.00 95.12 98 LYS A CA 1
ATOM 798 C C . LYS A 1 98 ? 7.261 20.758 -5.316 1.00 95.12 98 LYS A C 1
ATOM 800 O O . LYS A 1 98 ? 8.165 21.537 -5.028 1.00 95.12 98 LYS A O 1
ATOM 805 N N . HIS A 1 99 ? 7.206 19.521 -4.826 1.00 95.62 99 HIS A N 1
ATOM 806 C CA . HIS A 1 99 ? 8.173 18.977 -3.875 1.00 95.62 99 HIS A CA 1
ATOM 807 C C . HIS A 1 99 ? 9.414 18.474 -4.602 1.00 95.62 99 HIS A C 1
ATOM 809 O O . HIS A 1 99 ? 9.336 18.056 -5.756 1.00 95.62 99 HIS A O 1
ATOM 815 N N . THR A 1 100 ? 10.567 18.484 -3.938 1.00 96.94 100 THR A N 1
ATOM 816 C CA . THR A 1 100 ? 11.746 17.806 -4.487 1.00 96.94 100 THR A CA 1
ATOM 817 C C . THR A 1 100 ? 11.604 16.302 -4.284 1.00 96.94 100 THR A C 1
ATOM 819 O O . THR A 1 100 ? 10.830 15.861 -3.436 1.00 96.94 100 THR A O 1
ATOM 822 N N . TYR A 1 101 ? 12.322 15.498 -5.066 1.00 97.69 101 TYR A N 1
ATOM 823 C CA . TYR A 1 101 ? 12.293 14.047 -4.911 1.00 97.69 101 TYR A CA 1
ATOM 824 C C . TYR A 1 101 ? 13.673 13.429 -5.113 1.00 97.69 101 TYR A C 1
ATOM 826 O O . TYR A 1 101 ? 14.523 13.994 -5.800 1.00 97.69 101 TYR A O 1
ATOM 834 N N . ASN A 1 102 ? 13.885 12.258 -4.517 1.00 97.25 102 ASN A N 1
ATOM 835 C CA . ASN A 1 102 ? 15.063 11.422 -4.739 1.00 97.25 102 ASN A CA 1
ATOM 836 C C . ASN A 1 102 ? 14.632 9.996 -5.070 1.00 97.25 102 ASN A C 1
ATOM 838 O O . ASN A 1 102 ? 13.652 9.510 -4.515 1.00 97.25 102 ASN A O 1
ATOM 842 N N . VAL A 1 103 ? 15.399 9.320 -5.924 1.00 97.44 103 VAL A N 1
ATOM 843 C CA . VAL A 1 103 ? 15.148 7.929 -6.327 1.00 97.44 103 VAL A CA 1
ATOM 844 C C . VAL A 1 103 ? 16.263 7.038 -5.787 1.00 97.44 103 VAL A C 1
ATOM 846 O O . VAL A 1 103 ? 17.439 7.271 -6.082 1.00 97.44 103 VAL A O 1
ATOM 849 N N . SER A 1 104 ? 15.915 5.993 -5.039 1.00 94.88 104 SER A N 1
ATOM 850 C CA . SER A 1 104 ? 16.854 5.024 -4.461 1.00 94.88 104 SER A CA 1
ATOM 851 C C . SER A 1 104 ? 16.422 3.579 -4.741 1.00 94.88 104 SER A C 1
ATOM 853 O O . SER A 1 104 ? 15.269 3.313 -5.068 1.00 94.88 104 SER A O 1
ATOM 855 N N . LEU A 1 105 ? 17.378 2.648 -4.699 1.00 91.69 105 LEU A N 1
ATOM 856 C CA . LEU A 1 105 ? 17.102 1.210 -4.779 1.00 91.69 105 LEU A CA 1
ATOM 857 C C . LEU A 1 105 ? 16.940 0.643 -3.372 1.00 91.69 105 LEU A C 1
ATOM 859 O O . LEU A 1 105 ? 17.736 0.970 -2.491 1.00 91.69 105 LEU A O 1
ATOM 863 N N . GLN A 1 106 ? 15.973 -0.251 -3.206 1.00 88.69 106 GLN A N 1
ATOM 864 C CA . GLN A 1 106 ? 15.804 -1.110 -2.038 1.00 88.69 106 GLN A CA 1
ATOM 865 C C . GLN A 1 106 ? 15.988 -2.580 -2.435 1.00 88.69 106 GLN A C 1
ATOM 867 O O . GLN A 1 106 ? 16.257 -2.913 -3.588 1.00 88.69 106 GLN A O 1
ATOM 872 N N . SER A 1 107 ? 15.831 -3.479 -1.463 1.00 83.94 107 SER A N 1
ATOM 873 C CA . SER A 1 107 ? 15.926 -4.932 -1.674 1.00 83.94 107 SER A CA 1
ATOM 874 C C . SER A 1 107 ? 14.908 -5.494 -2.674 1.00 83.94 107 SER A C 1
ATOM 876 O O . SER A 1 107 ? 15.201 -6.485 -3.336 1.00 83.94 107 SER A O 1
ATOM 878 N N . HIS A 1 108 ? 13.727 -4.887 -2.775 1.00 90.62 108 HIS A N 1
ATOM 879 C CA . HIS A 1 108 ? 12.599 -5.396 -3.566 1.00 90.62 108 HIS A CA 1
ATOM 880 C C . HIS A 1 108 ? 11.845 -4.299 -4.333 1.00 90.62 108 HIS A C 1
ATOM 882 O O . HIS A 1 108 ? 10.899 -4.591 -5.061 1.00 90.62 108 HIS A O 1
ATOM 888 N N . SER A 1 109 ? 12.248 -3.036 -4.176 1.00 95.06 109 SER A N 1
ATOM 889 C CA . SER A 1 109 ? 11.551 -1.885 -4.744 1.00 95.06 109 SER A CA 1
ATOM 890 C C . SER A 1 109 ? 12.514 -0.792 -5.205 1.00 95.06 109 SER A C 1
ATOM 892 O O . SER A 1 109 ? 13.709 -0.780 -4.886 1.00 95.06 109 SER A O 1
ATOM 894 N N . ILE A 1 110 ? 11.966 0.141 -5.976 1.00 97.56 110 ILE A N 1
ATOM 895 C CA . ILE A 1 110 ? 12.549 1.443 -6.262 1.00 97.56 110 ILE A CA 1
ATOM 896 C C . ILE A 1 110 ? 11.743 2.447 -5.446 1.00 97.56 110 ILE A C 1
ATOM 898 O O . ILE A 1 110 ? 10.548 2.605 -5.689 1.00 97.56 110 ILE A O 1
ATOM 902 N N . THR A 1 111 ? 12.395 3.126 -4.506 1.00 97.94 111 THR A N 1
ATOM 903 C CA . THR A 1 111 ? 11.738 4.109 -3.641 1.00 97.94 111 THR A CA 1
ATOM 904 C C . THR A 1 111 ? 11.952 5.512 -4.184 1.00 97.94 111 THR A C 1
ATOM 906 O O . THR A 1 111 ? 13.081 5.924 -4.475 1.00 97.94 111 THR A O 1
ATOM 909 N N . ILE A 1 112 ? 10.866 6.270 -4.282 1.00 98.31 112 ILE A N 1
ATOM 910 C CA . ILE A 1 112 ? 10.860 7.688 -4.617 1.00 98.31 112 ILE A CA 1
ATOM 911 C C . ILE A 1 112 ? 10.422 8.455 -3.380 1.00 98.31 112 ILE A C 1
ATOM 913 O O . ILE A 1 112 ? 9.269 8.372 -2.975 1.00 98.31 112 ILE A O 1
ATOM 917 N N . VAL A 1 113 ? 11.341 9.213 -2.787 1.00 98.25 113 VAL A N 1
ATOM 918 C CA . VAL A 1 113 ? 11.087 9.997 -1.573 1.00 98.25 113 VAL A CA 1
ATOM 919 C C . VAL A 1 113 ? 10.854 11.451 -1.949 1.00 98.25 113 VAL A C 1
ATOM 921 O O . VAL A 1 113 ? 11.778 12.105 -2.438 1.00 98.25 113 VAL A O 1
ATOM 924 N N . PHE A 1 114 ? 9.652 11.959 -1.688 1.00 97.88 114 PHE A N 1
ATOM 925 C CA . PHE A 1 114 ? 9.284 13.364 -1.838 1.00 97.88 114 PHE A CA 1
ATOM 926 C C . PHE A 1 114 ? 9.629 14.141 -0.574 1.00 97.88 114 PHE A C 1
ATOM 928 O O . PHE A 1 114 ? 9.398 13.679 0.547 1.00 97.88 114 PHE A O 1
ATOM 935 N N . LYS A 1 115 ? 10.174 15.344 -0.763 1.00 97.25 115 LYS A N 1
ATOM 936 C CA . LYS A 1 115 ? 10.671 16.183 0.321 1.00 97.25 115 LYS A CA 1
ATOM 937 C C . LYS A 1 115 ? 10.138 17.606 0.266 1.00 97.25 115 LYS A C 1
ATOM 939 O O . LYS A 1 115 ? 10.040 18.223 -0.797 1.00 97.25 115 LYS A O 1
ATOM 944 N N . GLU A 1 116 ? 9.877 18.160 1.442 1.00 95.56 11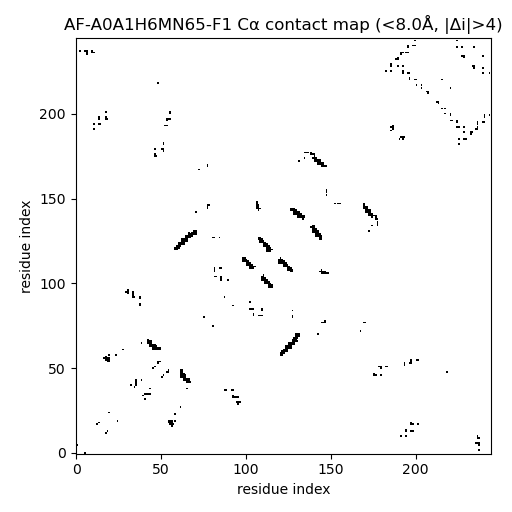6 GLU A N 1
ATOM 945 C CA . GLU A 1 116 ? 9.578 19.577 1.642 1.00 95.56 116 GLU A CA 1
ATOM 946 C C . GLU A 1 116 ? 10.541 20.131 2.699 1.00 95.56 116 GLU A C 1
ATOM 948 O O . GLU A 1 116 ? 10.684 19.568 3.776 1.00 95.56 116 GLU A O 1
ATOM 953 N N . HIS A 1 117 ? 11.277 21.194 2.361 1.00 94.06 117 HIS A N 1
ATOM 954 C CA . HIS A 1 117 ? 12.339 21.764 3.211 1.00 94.06 117 HIS A CA 1
ATOM 955 C C . HIS A 1 117 ? 13.414 20.760 3.688 1.00 94.06 117 HIS A C 1
ATOM 957 O O . HIS A 1 117 ? 14.050 20.974 4.712 1.00 94.06 117 HIS A O 1
ATOM 963 N N . GLY A 1 118 ? 13.650 19.687 2.927 1.00 91.31 118 GLY A N 1
ATOM 964 C CA . GLY A 1 118 ? 14.648 18.656 3.246 1.00 91.31 118 GLY A CA 1
ATOM 965 C C . GLY A 1 118 ? 14.099 17.451 4.016 1.00 91.31 118 GLY A C 1
ATOM 966 O O . GLY A 1 118 ? 14.737 16.395 3.986 1.00 91.31 118 GLY A O 1
ATOM 967 N N . GLU A 1 119 ? 12.901 17.573 4.588 1.00 94.19 119 GLU A N 1
ATOM 968 C CA . GLU A 1 119 ? 12.208 16.514 5.323 1.00 94.19 119 GLU A CA 1
ATOM 969 C C . GLU A 1 119 ? 11.388 15.629 4.386 1.00 94.19 119 GLU A C 1
ATOM 971 O O . GLU A 1 119 ? 10.789 16.113 3.424 1.00 94.19 119 GLU A O 1
ATOM 976 N N . GLU A 1 120 ? 11.367 14.326 4.663 1.00 95.19 120 GLU A N 1
ATOM 977 C CA . GLU A 1 120 ? 10.515 13.368 3.958 1.00 95.19 120 GLU A CA 1
ATOM 978 C C . GLU A 1 120 ? 9.047 13.595 4.319 1.00 95.19 120 GLU A C 1
ATOM 980 O O . GLU A 1 120 ? 8.674 13.586 5.490 1.00 95.19 120 GLU A O 1
ATOM 985 N N . ILE A 1 121 ? 8.214 13.788 3.296 1.00 95.44 121 ILE A N 1
ATOM 986 C CA . ILE A 1 121 ? 6.770 13.992 3.474 1.00 95.44 121 ILE A CA 1
ATOM 987 C C . ILE A 1 121 ? 5.934 12.844 2.920 1.00 95.44 121 ILE A C 1
ATOM 989 O O . ILE A 1 121 ? 4.783 12.691 3.317 1.00 95.44 121 ILE A O 1
ATOM 993 N N . PHE A 1 122 ? 6.483 12.089 1.969 1.00 97.44 122 PHE A N 1
ATOM 994 C CA . PHE A 1 122 ? 5.791 11.012 1.281 1.00 97.44 122 PHE A CA 1
ATOM 995 C C . PHE A 1 122 ? 6.789 10.163 0.497 1.00 97.44 122 PHE A C 1
ATOM 997 O O . PHE A 1 122 ? 7.723 10.701 -0.103 1.00 97.44 122 PHE A O 1
ATOM 1004 N N . ALA A 1 123 ? 6.559 8.859 0.442 1.00 97.88 123 ALA A N 1
ATOM 1005 C CA . ALA A 1 123 ? 7.332 7.927 -0.359 1.00 97.88 123 ALA A CA 1
ATOM 1006 C C . ALA A 1 123 ? 6.437 7.157 -1.336 1.00 97.88 123 ALA A C 1
ATOM 1008 O O . ALA A 1 123 ? 5.258 6.921 -1.086 1.00 97.88 123 ALA A O 1
ATOM 1009 N N . VAL A 1 124 ? 7.009 6.744 -2.461 1.00 98.62 124 VAL A N 1
ATOM 1010 C CA . VAL A 1 124 ? 6.392 5.779 -3.370 1.00 98.62 124 VAL A CA 1
ATOM 1011 C C . VAL A 1 124 ? 7.343 4.616 -3.552 1.00 98.62 124 VAL A C 1
ATOM 1013 O O . VAL A 1 124 ? 8.480 4.822 -3.975 1.00 98.62 124 VAL A O 1
ATOM 1016 N N . ASP A 1 125 ? 6.870 3.410 -3.265 1.00 98.38 125 ASP A N 1
ATOM 1017 C CA . ASP A 1 125 ? 7.604 2.172 -3.489 1.00 98.38 125 ASP A CA 1
ATOM 1018 C C . ASP A 1 125 ? 7.075 1.480 -4.741 1.00 98.38 125 ASP A C 1
ATOM 1020 O O . ASP A 1 125 ? 5.945 0.996 -4.784 1.00 98.38 125 ASP A O 1
ATOM 1024 N N . ILE A 1 126 ? 7.903 1.430 -5.783 1.00 98.56 126 ILE A N 1
ATOM 1025 C CA . ILE A 1 126 ? 7.597 0.702 -7.015 1.00 98.56 126 ILE A CA 1
ATOM 1026 C C . ILE A 1 126 ? 8.211 -0.683 -6.908 1.00 98.56 126 ILE A C 1
ATOM 1028 O O . ILE A 1 126 ? 9.432 -0.814 -6.836 1.00 98.56 126 ILE A O 1
ATOM 1032 N N . VAL A 1 127 ? 7.367 -1.707 -6.925 1.00 97.94 127 VAL A N 1
ATOM 1033 C CA . VAL A 1 127 ? 7.735 -3.118 -6.801 1.00 97.94 127 VAL A CA 1
ATOM 1034 C C . VAL A 1 127 ? 7.579 -3.781 -8.170 1.00 97.94 127 VAL A C 1
ATOM 1036 O O . VAL A 1 127 ? 6.449 -4.048 -8.587 1.00 97.94 127 VAL A O 1
ATOM 1039 N N . PRO A 1 128 ? 8.676 -4.036 -8.905 1.00 97.50 128 PRO A N 1
ATOM 1040 C CA . PRO A 1 128 ? 8.607 -4.750 -10.173 1.00 97.50 128 PRO A CA 1
ATOM 1041 C C . PRO A 1 128 ? 8.159 -6.195 -9.955 1.00 97.50 128 PRO A C 1
ATOM 1043 O O . PRO A 1 128 ? 8.576 -6.836 -8.990 1.00 97.50 128 PRO A O 1
ATOM 1046 N N . ALA A 1 129 ? 7.315 -6.702 -10.844 1.00 97.19 129 ALA A N 1
ATOM 1047 C CA . ALA A 1 129 ? 6.644 -7.973 -10.651 1.00 97.19 129 ALA A CA 1
ATOM 1048 C C . ALA A 1 129 ? 6.335 -8.681 -11.970 1.00 97.19 129 ALA A C 1
ATOM 1050 O O . ALA A 1 129 ? 6.077 -8.043 -12.992 1.00 97.19 129 ALA A O 1
ATOM 1051 N N . TYR A 1 130 ? 6.279 -10.006 -11.900 1.00 97.38 130 TYR A N 1
ATOM 1052 C CA . TYR A 1 130 ? 5.758 -10.863 -12.961 1.00 97.38 130 TYR A CA 1
ATOM 1053 C C . TYR A 1 130 ? 4.537 -11.627 -12.459 1.00 97.38 130 TYR A C 1
ATOM 1055 O O . TYR A 1 130 ? 4.533 -12.074 -11.309 1.00 97.38 130 TYR A O 1
ATOM 1063 N N . VAL A 1 131 ? 3.520 -11.774 -13.306 1.00 97.81 131 VAL A N 1
ATOM 1064 C CA . VAL A 1 131 ? 2.349 -12.627 -13.048 1.00 97.81 131 VAL A CA 1
ATOM 1065 C C . VAL A 1 131 ? 2.818 -14.075 -12.924 1.00 97.81 131 VAL A C 1
ATOM 1067 O O . VAL A 1 131 ? 3.670 -14.515 -13.692 1.00 97.81 131 VAL A O 1
ATOM 1070 N N . TYR A 1 132 ? 2.340 -14.797 -11.911 1.00 96.25 132 TYR A N 1
ATOM 1071 C CA . TYR A 1 132 ? 2.854 -16.127 -11.568 1.00 96.25 132 TYR A CA 1
ATOM 1072 C C . TYR A 1 132 ? 1.790 -17.226 -11.564 1.00 96.25 132 TYR A C 1
ATOM 1074 O O . TYR A 1 132 ? 2.022 -18.308 -12.099 1.00 96.25 132 TYR A O 1
ATOM 1082 N N . SER A 1 133 ? 0.659 -16.975 -10.916 1.00 96.56 133 SER A N 1
ATOM 1083 C CA . SER A 1 133 ? -0.468 -17.905 -10.786 1.00 96.56 133 SER A CA 1
ATOM 1084 C C . SER A 1 133 ? -1.692 -17.143 -10.300 1.00 96.56 133 SER A C 1
ATOM 1086 O O . SER A 1 133 ? -1.559 -15.973 -9.962 1.00 96.56 133 SER A O 1
ATOM 1088 N N . ASP A 1 134 ? -2.820 -17.816 -10.116 1.00 97.44 134 ASP A N 1
ATOM 1089 C CA . ASP A 1 134 ? -4.011 -17.228 -9.496 1.00 97.44 134 ASP A CA 1
ATOM 1090 C C . ASP A 1 134 ? -4.108 -17.570 -8.000 1.00 97.44 134 ASP A C 1
ATOM 1092 O O . ASP A 1 134 ? -3.520 -18.555 -7.536 1.00 97.44 134 ASP A O 1
ATOM 1096 N N . ASN A 1 135 ? -4.820 -16.739 -7.238 1.00 97.44 135 ASN A N 1
ATOM 1097 C CA . ASN A 1 135 ? -5.215 -17.000 -5.852 1.00 97.44 135 ASN A CA 1
ATOM 1098 C C . ASN A 1 135 ? -6.614 -17.642 -5.769 1.00 97.44 135 ASN A C 1
ATOM 1100 O O . ASN A 1 135 ? -7.257 -17.919 -6.780 1.00 97.44 135 ASN A O 1
ATOM 1104 N N . GLU A 1 136 ? -7.119 -17.858 -4.553 1.00 96.88 136 GLU A N 1
ATOM 1105 C CA . GLU A 1 136 ? -8.446 -18.436 -4.295 1.00 96.88 136 GLU A CA 1
ATOM 1106 C C . GLU A 1 136 ? -9.637 -17.569 -4.746 1.00 96.88 136 GLU A C 1
ATOM 1108 O O . GLU A 1 136 ? -10.781 -18.017 -4.667 1.00 96.88 136 GLU A O 1
ATOM 1113 N N . PHE A 1 137 ? -9.384 -16.340 -5.201 1.00 97.56 137 PHE A N 1
ATOM 1114 C CA . PHE A 1 137 ? -10.384 -15.404 -5.717 1.00 97.56 137 PHE A CA 1
ATOM 1115 C C . PHE A 1 137 ? -10.329 -15.266 -7.246 1.00 97.56 137 PHE A C 1
ATOM 1117 O O . PHE A 1 137 ? -10.913 -14.320 -7.779 1.00 97.56 137 PHE A O 1
ATOM 1124 N N . ASP A 1 138 ? -9.617 -16.165 -7.937 1.00 97.81 138 ASP A N 1
ATOM 1125 C CA . ASP A 1 138 ? -9.362 -16.108 -9.382 1.00 97.81 138 ASP A CA 1
ATOM 1126 C C . ASP A 1 138 ? -8.672 -14.792 -9.803 1.00 97.81 138 ASP A C 1
ATOM 1128 O O . ASP A 1 138 ? -9.016 -14.167 -10.809 1.00 97.81 138 ASP A O 1
ATOM 1132 N N . GLN A 1 139 ? -7.726 -14.318 -8.983 1.00 97.94 139 GLN A N 1
ATOM 1133 C CA . GLN A 1 139 ? -6.942 -13.109 -9.239 1.00 97.94 139 GLN A CA 1
ATOM 1134 C C . GLN A 1 139 ? -5.447 -13.417 -9.307 1.00 97.94 139 GLN A C 1
ATOM 1136 O O . GLN A 1 139 ? -4.935 -14.177 -8.485 1.00 97.94 139 GLN A O 1
ATOM 1141 N N . ASP A 1 140 ? -4.739 -12.729 -10.205 1.00 98.31 140 ASP A N 1
ATOM 1142 C CA . ASP A 1 140 ? -3.290 -12.861 -10.343 1.00 98.31 140 ASP A CA 1
ATOM 1143 C C . ASP A 1 140 ? -2.536 -12.673 -9.013 1.00 98.31 140 ASP A 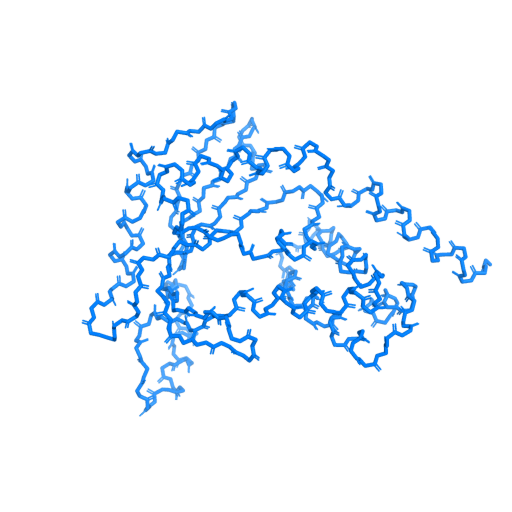C 1
ATOM 1145 O O . ASP A 1 140 ? -2.716 -11.699 -8.271 1.00 98.31 140 ASP A O 1
ATOM 1149 N N . THR A 1 141 ? -1.572 -13.555 -8.799 1.00 98.19 141 THR A N 1
ATOM 1150 C CA . THR A 1 141 ? -0.480 -13.455 -7.836 1.00 98.19 141 THR A CA 1
ATOM 1151 C C . THR A 1 141 ? 0.838 -13.266 -8.574 1.00 98.19 141 THR A C 1
ATOM 1153 O O . THR A 1 141 ? 0.938 -13.477 -9.786 1.00 98.19 141 THR A O 1
ATOM 1156 N N . TYR A 1 142 ? 1.876 -12.863 -7.845 1.00 97.69 142 TYR A N 1
ATOM 1157 C CA . TYR A 1 142 ? 3.071 -12.317 -8.471 1.00 97.69 142 TYR A CA 1
ATOM 1158 C C . TYR A 1 142 ? 4.369 -12.856 -7.883 1.00 97.69 142 TYR A C 1
ATOM 1160 O O . TYR A 1 142 ? 4.446 -13.222 -6.709 1.00 97.69 142 TYR A O 1
ATOM 1168 N N . LYS A 1 143 ? 5.427 -12.826 -8.694 1.00 95.44 143 LYS A N 1
ATOM 1169 C CA . LYS A 1 143 ? 6.819 -12.948 -8.253 1.00 95.44 143 LYS A CA 1
ATOM 1170 C C . LYS A 1 143 ? 7.460 -11.566 -8.207 1.00 95.44 143 LYS A C 1
ATOM 1172 O O . LYS A 1 143 ? 7.432 -10.845 -9.201 1.00 95.44 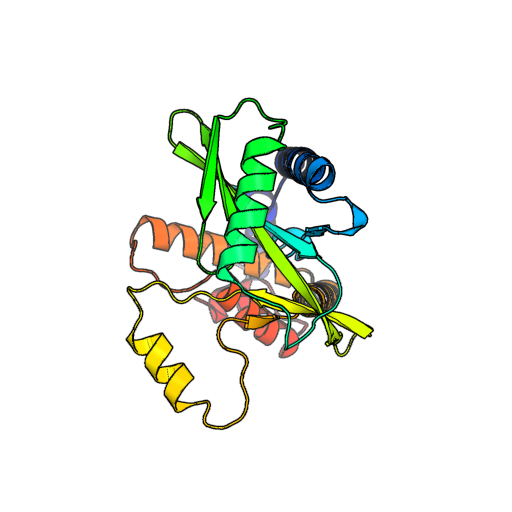143 LYS A O 1
ATOM 1177 N N . VAL A 1 144 ? 8.040 -11.211 -7.061 1.00 94.56 144 VAL A N 1
ATOM 1178 C CA . VAL A 1 144 ? 8.733 -9.931 -6.825 1.00 94.56 144 VAL A CA 1
ATOM 1179 C C . VAL A 1 144 ? 10.181 -10.169 -6.403 1.00 94.56 144 VAL A C 1
ATOM 1181 O O . VAL A 1 144 ? 10.452 -11.183 -5.754 1.00 94.56 144 VAL A O 1
ATOM 1184 N N . PRO A 1 145 ? 11.123 -9.277 -6.745 1.00 92.00 145 PRO A N 1
ATOM 1185 C CA . PRO A 1 145 ? 12.525 -9.470 -6.404 1.00 92.00 145 PRO A CA 1
ATOM 1186 C C . PRO A 1 145 ? 12.743 -9.381 -4.885 1.00 92.00 145 PRO A C 1
ATOM 1188 O O . PRO A 1 145 ? 12.130 -8.559 -4.215 1.00 92.00 145 PRO A O 1
ATOM 1191 N N . GLU A 1 146 ? 13.657 -10.177 -4.333 1.00 85.00 146 GLU A N 1
ATOM 1192 C CA . GLU A 1 146 ? 14.182 -10.033 -2.968 1.00 85.00 146 GLU A CA 1
ATOM 1193 C C . GLU A 1 146 ? 15.699 -10.173 -2.970 1.00 85.00 146 GLU A C 1
ATOM 1195 O O . GLU A 1 146 ? 16.281 -11.255 -2.868 1.00 85.00 146 GLU A O 1
ATOM 1200 N N . ILE A 1 147 ? 16.368 -9.031 -3.048 1.00 74.88 147 ILE A N 1
ATOM 1201 C CA . ILE A 1 147 ? 17.812 -8.951 -2.911 1.00 74.88 147 ILE A CA 1
ATOM 1202 C C . ILE A 1 147 ? 18.127 -8.758 -1.433 1.00 74.88 147 ILE A C 1
ATOM 1204 O O . ILE A 1 147 ? 17.880 -7.700 -0.857 1.00 74.88 147 ILE A O 1
ATOM 1208 N N . ALA A 1 148 ? 18.702 -9.778 -0.799 1.00 58.81 148 ALA A N 1
ATOM 1209 C CA . ALA A 1 148 ? 19.184 -9.644 0.569 1.00 58.81 148 ALA A CA 1
ATOM 1210 C C . ALA A 1 148 ? 20.220 -8.507 0.662 1.00 58.81 148 ALA A C 1
ATOM 1212 O O . ALA A 1 148 ? 21.287 -8.583 0.046 1.00 58.81 148 ALA A O 1
ATOM 1213 N N . GLU A 1 149 ? 19.950 -7.486 1.479 1.00 49.81 149 GLU A N 1
ATOM 1214 C CA . GLU A 1 149 ? 20.990 -6.537 1.870 1.00 49.81 149 GLU A CA 1
ATOM 1215 C C . GLU A 1 149 ? 22.137 -7.292 2.556 1.00 49.81 149 GLU A C 1
ATOM 1217 O O . GLU A 1 149 ? 21.916 -8.147 3.422 1.00 49.81 149 GLU A O 1
ATOM 1222 N N . GLN A 1 150 ? 23.383 -6.946 2.216 1.00 44.41 150 GLN A N 1
ATOM 1223 C CA . GLN A 1 150 ? 24.591 -7.582 2.762 1.00 44.41 150 GLN A CA 1
ATOM 1224 C C . GLN A 1 150 ? 24.647 -7.588 4.305 1.00 44.41 150 GLN A C 1
ATOM 1226 O O . GLN A 1 150 ? 25.363 -8.399 4.886 1.00 44.41 150 GLN A O 1
ATOM 1231 N N . LYS A 1 151 ? 23.866 -6.743 4.994 1.00 44.28 151 LYS A N 1
ATOM 1232 C CA . LYS A 1 151 ? 23.782 -6.683 6.464 1.00 44.28 151 LYS A CA 1
ATOM 1233 C C . LYS A 1 151 ? 23.062 -7.876 7.112 1.00 44.28 151 LYS A C 1
ATOM 1235 O O . LYS A 1 151 ? 23.252 -8.124 8.300 1.00 44.28 151 LYS A O 1
ATOM 1240 N N . HIS A 1 152 ? 22.280 -8.655 6.361 1.00 50.94 152 HIS A N 1
ATOM 1241 C CA . HIS A 1 152 ? 21.485 -9.769 6.895 1.00 50.94 152 HIS A CA 1
ATOM 1242 C C . HIS A 1 152 ? 21.944 -11.143 6.382 1.00 50.94 152 HIS A C 1
ATOM 1244 O O . HIS A 1 152 ? 21.127 -12.004 6.054 1.00 50.94 152 HIS A O 1
ATOM 1250 N N . ILE A 1 153 ? 23.261 -11.392 6.385 1.00 53.97 153 ILE A N 1
ATOM 1251 C CA . ILE A 1 153 ? 23.877 -12.695 6.043 1.00 53.97 153 ILE A CA 1
ATOM 1252 C C . ILE A 1 153 ? 23.179 -13.867 6.754 1.00 53.97 153 ILE A C 1
ATOM 1254 O O . ILE A 1 153 ? 22.953 -14.905 6.141 1.00 53.97 153 ILE A O 1
ATOM 1258 N N . LYS A 1 154 ? 22.760 -13.689 8.015 1.00 53.03 154 LYS A N 1
ATOM 1259 C CA . LYS A 1 154 ? 22.042 -14.720 8.786 1.00 53.03 154 LYS A CA 1
ATOM 1260 C C . LYS A 1 154 ? 20.684 -15.097 8.184 1.00 53.03 154 LYS A C 1
ATOM 1262 O O . LYS A 1 154 ? 20.321 -16.265 8.206 1.00 53.03 154 LYS A O 1
ATOM 1267 N N . ARG A 1 155 ? 19.952 -14.136 7.610 1.00 54.72 155 ARG A N 1
ATOM 1268 C CA . ARG A 1 155 ? 18.662 -14.388 6.949 1.00 54.72 155 ARG A CA 1
ATOM 1269 C C . ARG A 1 155 ? 18.874 -15.118 5.620 1.00 54.72 155 ARG A C 1
ATOM 1271 O O . ARG A 1 155 ? 18.166 -16.071 5.329 1.00 54.72 155 ARG A O 1
ATOM 1278 N N . LYS A 1 156 ? 19.940 -14.760 4.894 1.00 52.31 156 LYS A N 1
ATOM 1279 C CA . LYS A 1 156 ? 20.403 -15.484 3.699 1.00 52.31 156 LYS A CA 1
ATOM 1280 C C . LYS A 1 156 ? 20.818 -16.925 4.023 1.00 52.31 156 LYS A C 1
ATOM 1282 O O . LYS A 1 156 ? 20.496 -17.827 3.268 1.00 52.31 156 LYS A O 1
ATOM 1287 N N . GLN A 1 157 ? 21.497 -17.153 5.149 1.00 57.66 157 GLN A N 1
ATOM 1288 C CA . GLN A 1 157 ? 21.867 -18.494 5.622 1.00 57.66 157 GLN A CA 1
ATOM 1289 C C . GLN A 1 157 ? 20.652 -19.315 6.074 1.00 57.66 157 GLN A C 1
ATOM 1291 O O . GLN A 1 157 ? 20.595 -20.499 5.769 1.00 57.66 157 GLN A O 1
ATOM 1296 N N . PHE A 1 158 ? 19.672 -18.689 6.733 1.00 54.25 158 PHE A N 1
ATOM 1297 C CA . PHE A 1 158 ? 18.423 -19.336 7.144 1.00 54.25 158 PHE A CA 1
ATOM 1298 C C . PHE A 1 158 ? 17.598 -19.823 5.942 1.00 54.25 158 PHE A C 1
ATOM 1300 O O . PHE A 1 158 ? 17.233 -20.993 5.893 1.00 54.25 158 PHE A O 1
ATOM 1307 N N . TYR A 1 159 ? 17.387 -18.983 4.922 1.00 51.34 159 TYR A N 1
ATOM 1308 C CA . TYR A 1 159 ? 16.714 -19.418 3.689 1.00 51.34 159 TYR A CA 1
ATOM 1309 C C . TYR A 1 159 ? 17.535 -20.439 2.894 1.00 51.34 159 TYR A C 1
ATOM 1311 O O . TYR A 1 159 ? 16.973 -21.391 2.367 1.00 51.34 159 TYR A O 1
ATOM 1319 N N . LYS A 1 160 ? 18.870 -20.315 2.897 1.00 51.94 160 LYS A N 1
ATOM 1320 C CA . LYS A 1 160 ? 19.773 -21.299 2.282 1.00 51.94 160 LYS A CA 1
ATOM 1321 C C . LYS A 1 160 ? 19.703 -22.679 2.954 1.00 51.94 160 LYS A C 1
ATOM 1323 O O . LYS A 1 160 ? 19.897 -23.675 2.276 1.00 51.94 160 LYS A O 1
ATOM 1328 N N . GLN A 1 161 ? 19.434 -22.744 4.260 1.00 55.09 161 GLN A N 1
ATOM 1329 C CA . GLN A 1 161 ? 19.231 -24.004 4.991 1.00 55.09 161 GLN A CA 1
ATOM 1330 C C . GLN A 1 161 ? 17.828 -24.597 4.794 1.00 55.09 161 GLN A C 1
ATOM 1332 O O . GLN A 1 161 ? 17.659 -25.799 4.947 1.00 55.09 161 GLN A O 1
ATOM 1337 N N . LEU A 1 162 ? 16.831 -23.779 4.443 1.00 49.44 162 LEU A N 1
ATOM 1338 C CA . LEU A 1 162 ? 15.458 -24.224 4.173 1.00 49.44 162 LEU A CA 1
ATOM 1339 C C . LEU A 1 162 ? 15.249 -24.761 2.744 1.00 49.44 162 LEU A C 1
ATOM 1341 O O . LEU A 1 162 ? 14.178 -25.282 2.453 1.00 49.44 162 LEU A O 1
ATOM 1345 N N . GLN A 1 163 ? 16.232 -24.623 1.849 1.00 45.44 163 GLN A N 1
ATOM 1346 C CA . GLN A 1 163 ? 16.061 -24.812 0.403 1.00 45.44 163 GLN A CA 1
ATOM 1347 C C . GLN A 1 163 ? 17.091 -25.773 -0.207 1.00 45.44 163 GLN A C 1
ATOM 1349 O O . GLN A 1 163 ? 17.830 -25.419 -1.121 1.00 45.44 163 GLN A O 1
ATOM 1354 N N . GLU A 1 164 ? 17.094 -27.024 0.253 1.00 47.59 164 GLU A N 1
ATOM 1355 C CA . GLU A 1 164 ? 17.648 -28.149 -0.523 1.00 47.59 164 GLU A CA 1
ATOM 1356 C C . GLU A 1 164 ? 16.649 -28.688 -1.573 1.00 47.59 164 GLU A C 1
ATOM 1358 O O . GLU A 1 164 ? 16.900 -29.703 -2.215 1.00 47.59 164 GLU A O 1
ATOM 1363 N N . SER A 1 165 ? 15.541 -27.979 -1.815 1.00 47.41 165 SER A N 1
ATOM 1364 C CA . SER A 1 165 ? 14.594 -28.274 -2.891 1.00 47.41 165 SER A CA 1
ATOM 1365 C C . SER A 1 165 ? 14.175 -26.991 -3.625 1.00 47.41 165 SER A C 1
ATOM 1367 O O . SER A 1 165 ? 13.276 -26.281 -3.184 1.00 47.41 165 SER A O 1
ATOM 1369 N N . ASP A 1 166 ? 14.850 -26.713 -4.741 1.00 49.62 166 ASP A N 1
ATOM 1370 C CA . ASP A 1 166 ? 14.289 -26.049 -5.931 1.00 49.62 166 ASP A CA 1
ATOM 1371 C C . ASP A 1 166 ? 13.669 -24.638 -5.763 1.00 49.62 166 ASP A C 1
ATOM 1373 O O . ASP A 1 166 ? 12.548 -24.384 -6.206 1.00 49.62 166 ASP A O 1
ATOM 1377 N N . ILE A 1 167 ? 14.394 -23.682 -5.159 1.00 50.66 167 ILE A N 1
ATOM 1378 C CA . ILE A 1 167 ? 13.966 -22.269 -5.145 1.00 50.66 167 ILE A CA 1
ATOM 1379 C C . ILE A 1 167 ? 14.947 -21.354 -5.883 1.00 50.66 167 ILE A C 1
ATOM 1381 O O . ILE A 1 167 ? 16.136 -21.260 -5.581 1.00 50.66 167 ILE A O 1
ATOM 1385 N N . ASP A 1 168 ? 14.358 -20.653 -6.844 1.00 55.25 168 ASP A N 1
ATOM 1386 C CA . ASP A 1 168 ? 14.856 -19.505 -7.577 1.00 55.25 168 ASP A CA 1
ATOM 1387 C C . ASP A 1 168 ? 15.368 -18.401 -6.629 1.00 55.25 168 ASP A C 1
ATOM 1389 O O . ASP A 1 168 ? 14.615 -17.744 -5.903 1.00 55.25 168 ASP A O 1
ATOM 1393 N N . MET A 1 169 ? 16.694 -18.258 -6.555 1.00 62.41 169 MET A N 1
ATOM 1394 C CA . MET A 1 169 ? 17.338 -17.330 -5.630 1.00 62.41 169 MET A CA 1
ATOM 1395 C C . MET A 1 169 ? 17.006 -15.879 -5.999 1.00 62.41 169 MET A C 1
ATOM 1397 O O . MET A 1 169 ? 17.526 -15.347 -6.975 1.00 62.41 169 MET A O 1
ATOM 1401 N N . GLY A 1 170 ? 16.251 -15.198 -5.135 1.00 78.19 170 GLY A N 1
ATOM 1402 C CA . GLY A 1 170 ? 16.037 -13.751 -5.223 1.00 78.19 170 GLY A CA 1
ATOM 1403 C C . GLY A 1 170 ? 14.656 -13.322 -5.709 1.00 78.19 170 GLY A C 1
ATOM 1404 O O . GLY A 1 170 ? 14.512 -12.162 -6.087 1.00 78.19 170 GLY A O 1
ATOM 1405 N N . TRP A 1 171 ? 13.664 -14.216 -5.659 1.00 88.56 171 TRP A N 1
ATOM 1406 C CA . TRP A 1 171 ? 12.264 -13.926 -5.967 1.00 88.56 171 TRP A CA 1
ATOM 1407 C C . TRP A 1 171 ? 11.316 -14.483 -4.894 1.00 88.56 171 TRP A C 1
ATOM 1409 O O . TRP A 1 171 ? 11.449 -15.630 -4.467 1.00 88.56 171 TRP A O 1
ATOM 1419 N N . ILE A 1 172 ? 10.320 -13.696 -4.477 1.00 90.88 172 ILE A N 1
ATOM 1420 C CA . ILE A 1 172 ? 9.274 -14.101 -3.521 1.00 90.88 172 ILE A CA 1
ATOM 1421 C C . ILE A 1 172 ? 7.926 -14.141 -4.232 1.00 90.88 172 ILE A C 1
ATOM 1423 O O . ILE A 1 172 ? 7.610 -13.261 -5.029 1.00 90.88 172 ILE A O 1
ATOM 1427 N N . HIS A 1 173 ? 7.109 -15.142 -3.907 1.00 93.12 173 HIS A N 1
ATOM 1428 C CA . HIS A 1 173 ? 5.687 -15.148 -4.252 1.00 93.12 173 HIS A CA 1
ATOM 1429 C C . HIS A 1 173 ? 4.900 -14.195 -3.340 1.00 93.12 173 HIS A C 1
ATOM 1431 O O . HIS A 1 173 ? 5.076 -14.207 -2.123 1.00 93.12 173 HIS A O 1
ATOM 1437 N N . THR A 1 174 ? 4.035 -13.369 -3.919 1.00 94.44 174 THR A N 1
ATOM 1438 C CA . THR A 1 174 ? 3.192 -12.415 -3.198 1.00 94.44 174 THR A CA 1
ATOM 1439 C C . THR A 1 174 ? 1.790 -12.352 -3.795 1.00 94.44 174 THR A C 1
ATOM 1441 O O . THR A 1 174 ? 1.620 -12.449 -5.010 1.00 94.44 174 THR A O 1
ATOM 1444 N N . ASP A 1 175 ? 0.795 -12.139 -2.935 1.00 97.56 175 ASP A N 1
ATOM 1445 C CA . ASP A 1 175 ? -0.609 -11.975 -3.313 1.00 97.56 175 ASP A CA 1
ATOM 1446 C C . ASP A 1 175 ? -1.197 -10.664 -2.746 1.00 97.56 175 ASP A C 1
ATOM 1448 O O . ASP A 1 175 ? -1.950 -10.654 -1.768 1.00 97.56 175 ASP A O 1
ATOM 1452 N N . PRO A 1 176 ? -0.837 -9.501 -3.318 1.00 97.44 176 PRO A N 1
ATOM 1453 C CA . PRO A 1 176 ? -1.393 -8.223 -2.895 1.00 97.44 176 PRO A CA 1
ATOM 1454 C C . PRO A 1 176 ? -2.907 -8.122 -3.124 1.00 97.44 176 PRO A C 1
ATOM 1456 O O . PRO A 1 176 ? -3.566 -7.384 -2.388 1.00 97.44 176 PRO A O 1
ATOM 1459 N N . ARG A 1 177 ? -3.458 -8.835 -4.116 1.00 98.31 177 ARG A N 1
ATOM 1460 C CA . ARG A 1 177 ? -4.883 -8.782 -4.465 1.00 98.31 177 ARG A CA 1
ATOM 1461 C C . ARG A 1 177 ? -5.736 -9.533 -3.448 1.00 98.31 177 ARG A C 1
ATOM 1463 O O . ARG A 1 177 ? -6.701 -8.955 -2.953 1.00 98.31 177 ARG A O 1
ATOM 1470 N N . GLY A 1 178 ? -5.309 -10.718 -3.019 1.00 98.12 178 GLY A N 1
ATOM 1471 C CA . GLY A 1 178 ? -5.952 -11.468 -1.941 1.00 98.12 178 GLY A CA 1
ATOM 1472 C C . GLY A 1 178 ? -5.993 -10.679 -0.635 1.00 98.12 178 GLY A C 1
ATOM 1473 O O . GLY A 1 178 ? -7.048 -10.570 -0.014 1.00 98.12 178 GLY A O 1
ATOM 1474 N N . TYR A 1 179 ? -4.906 -9.991 -0.252 1.00 97.94 179 TYR A N 1
ATOM 1475 C CA . TYR A 1 179 ? -4.940 -9.111 0.929 1.00 97.94 179 TYR A CA 1
ATOM 1476 C C . TYR A 1 179 ? -5.962 -7.970 0.802 1.00 97.94 179 TYR A C 1
ATOM 1478 O O . TYR A 1 179 ? -6.564 -7.571 1.807 1.00 97.94 179 TYR A O 1
ATOM 1486 N N . ILE A 1 180 ? -6.145 -7.416 -0.402 1.00 98.50 180 ILE A N 1
ATOM 1487 C CA . ILE A 1 180 ? -7.163 -6.391 -0.670 1.00 98.50 180 ILE A CA 1
ATOM 1488 C C . ILE A 1 180 ? -8.564 -6.982 -0.529 1.00 98.50 180 ILE A C 1
ATOM 1490 O O . ILE A 1 180 ? -9.394 -6.388 0.165 1.00 98.50 180 ILE A O 1
ATOM 1494 N N . GLU A 1 181 ? -8.807 -8.150 -1.118 1.00 98.50 181 GLU A N 1
ATOM 1495 C CA . GLU A 1 181 ? -10.110 -8.810 -1.093 1.00 98.50 181 GLU A CA 1
ATOM 1496 C C . GLU A 1 181 ? -10.499 -9.256 0.325 1.00 98.50 181 GLU A C 1
ATOM 1498 O O . GLU A 1 181 ? -11.578 -8.903 0.797 1.00 98.50 181 GLU A O 1
ATOM 1503 N N . ILE A 1 182 ? -9.593 -9.889 1.078 1.00 98.31 182 ILE A N 1
ATOM 1504 C CA . ILE A 1 182 ? -9.827 -10.277 2.482 1.00 98.31 182 ILE A CA 1
ATOM 1505 C C . ILE A 1 182 ? -10.178 -9.052 3.334 1.00 98.31 182 ILE A C 1
ATOM 1507 O O . ILE A 1 182 ? -11.161 -9.047 4.073 1.00 98.31 182 ILE A O 1
ATOM 1511 N N . THR A 1 183 ? -9.399 -7.974 3.215 1.00 98.19 183 THR A N 1
ATOM 1512 C CA . THR A 1 183 ? -9.644 -6.727 3.960 1.00 98.19 183 THR A CA 1
ATOM 1513 C C . THR A 1 183 ? -11.007 -6.129 3.613 1.00 98.19 183 THR A C 1
ATOM 1515 O O . THR A 1 183 ? -11.700 -5.600 4.486 1.00 98.19 183 THR A O 1
ATOM 1518 N N . LYS A 1 184 ? -11.390 -6.170 2.334 1.00 98.44 184 LYS A N 1
ATOM 1519 C CA . LYS A 1 184 ? -12.692 -5.699 1.867 1.00 98.44 184 LYS A CA 1
ATOM 1520 C C . LYS A 1 184 ? -13.816 -6.530 2.487 1.00 98.44 184 LYS A C 1
ATOM 1522 O O . LYS A 1 184 ? -14.678 -5.931 3.122 1.00 98.44 184 LYS A O 1
ATOM 1527 N N . GLN A 1 185 ? -13.754 -7.857 2.393 1.00 98.38 185 GLN A N 1
ATOM 1528 C CA . GLN A 1 185 ? -14.769 -8.767 2.936 1.00 98.38 185 GLN A CA 1
ATOM 1529 C C . GLN A 1 185 ? -14.940 -8.603 4.451 1.00 98.38 185 GLN A C 1
ATOM 1531 O O . GLN A 1 185 ? -16.058 -8.428 4.932 1.00 98.38 185 GLN A O 1
ATOM 1536 N N . VAL A 1 186 ? -13.840 -8.554 5.211 1.00 98.31 186 VAL A N 1
ATOM 1537 C CA . VAL A 1 186 ? -13.893 -8.331 6.668 1.00 98.31 186 VAL A CA 1
ATOM 1538 C C . VAL A 1 186 ? -14.555 -6.989 6.996 1.00 98.31 186 VAL A C 1
ATOM 1540 O O . VAL A 1 186 ? -15.395 -6.911 7.891 1.00 98.31 186 VAL A O 1
ATOM 1543 N N . ASN A 1 187 ? -14.231 -5.930 6.249 1.00 98.19 187 ASN A N 1
ATOM 1544 C CA . ASN A 1 187 ? -14.831 -4.617 6.475 1.00 98.19 187 ASN A CA 1
ATOM 1545 C C . ASN A 1 187 ? -16.309 -4.530 6.057 1.00 98.19 187 ASN A C 1
ATOM 1547 O O . ASN A 1 187 ? -17.038 -3.692 6.587 1.00 98.19 187 ASN A O 1
ATOM 1551 N N . GLU A 1 188 ? -16.733 -5.298 5.053 1.00 98.19 188 GLU A N 1
ATOM 1552 C CA . GLU A 1 188 ? -18.133 -5.365 4.615 1.00 98.19 188 GLU A CA 1
ATOM 1553 C C . GLU A 1 188 ? -19.017 -6.013 5.681 1.00 98.19 188 GLU A C 1
ATOM 1555 O O . GLU A 1 188 ? -20.140 -5.557 5.888 1.00 98.19 188 GLU A O 1
ATOM 1560 N N . VAL A 1 189 ? -18.486 -7.004 6.403 1.00 98.12 189 VAL A N 1
ATOM 1561 C CA . VAL A 1 189 ? -19.154 -7.609 7.562 1.00 98.12 189 VAL A CA 1
ATOM 1562 C C . VAL A 1 189 ? -19.193 -6.637 8.740 1.00 98.12 189 VAL A C 1
ATOM 1564 O O . VAL A 1 189 ? -20.256 -6.406 9.310 1.00 98.12 189 VAL A O 1
ATOM 1567 N N . ASN A 1 190 ? -18.054 -6.033 9.092 1.00 97.81 190 ASN A N 1
ATOM 1568 C CA . ASN A 1 190 ? -17.986 -5.057 10.176 1.00 97.81 190 ASN A CA 1
ATOM 1569 C C . ASN A 1 190 ? -17.031 -3.904 9.844 1.00 97.81 190 ASN A C 1
ATOM 1571 O O . ASN A 1 190 ? -15.811 -4.056 9.756 1.00 97.81 190 ASN A O 1
ATOM 1575 N N . ASN A 1 191 ? -17.597 -2.705 9.708 1.00 95.25 191 ASN A N 1
ATOM 1576 C CA . ASN A 1 191 ? -16.857 -1.521 9.280 1.00 95.25 191 ASN A CA 1
ATOM 1577 C C . ASN A 1 191 ? -15.965 -0.893 10.372 1.00 95.25 191 ASN A C 1
ATOM 1579 O O . ASN A 1 191 ? -15.159 -0.009 10.056 1.00 95.25 191 ASN A O 1
ATOM 1583 N N .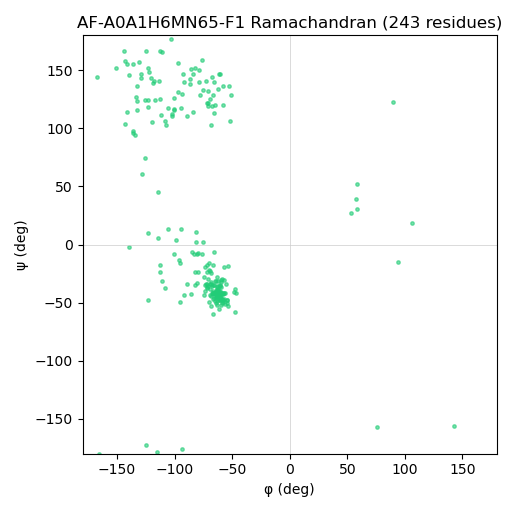 ASP A 1 192 ? -16.058 -1.344 11.628 1.00 97.12 192 ASP A N 1
ATOM 1584 C CA . ASP A 1 192 ? -15.121 -0.953 12.685 1.00 97.12 192 ASP A CA 1
ATOM 1585 C C . ASP A 1 192 ? -13.734 -1.562 12.473 1.00 97.12 192 ASP A C 1
ATOM 1587 O O . ASP A 1 192 ? -12.748 -0.963 12.907 1.00 97.12 192 ASP A O 1
ATOM 1591 N N . PHE A 1 193 ? -13.617 -2.655 11.712 1.00 98.44 193 PHE A N 1
ATOM 1592 C CA . PHE A 1 193 ? -12.338 -3.277 11.365 1.00 98.44 193 PHE A CA 1
ATOM 1593 C C . PHE A 1 193 ? -11.301 -2.253 10.874 1.00 98.44 193 PHE A C 1
ATOM 1595 O O . PHE A 1 193 ? -10.246 -2.074 11.493 1.00 98.44 193 PHE A O 1
ATOM 1602 N N . ARG A 1 194 ? -11.607 -1.503 9.802 1.00 98.25 194 ARG A N 1
ATOM 1603 C CA . ARG A 1 194 ? -10.676 -0.491 9.269 1.00 98.25 194 ARG A CA 1
ATOM 1604 C C . ARG A 1 194 ? -10.402 0.614 10.283 1.00 98.25 194 ARG A C 1
ATOM 1606 O O . ARG A 1 194 ? -9.302 1.168 10.281 1.00 98.25 194 ARG A O 1
ATOM 1613 N N . ARG A 1 195 ? -11.365 0.950 11.149 1.00 98.44 195 ARG A N 1
ATOM 1614 C CA . ARG A 1 195 ? -11.173 1.982 12.177 1.00 98.44 195 ARG A CA 1
ATOM 1615 C C . ARG A 1 195 ? -10.184 1.527 13.245 1.00 98.44 195 ARG A C 1
ATOM 1617 O O . ARG A 1 195 ? -9.273 2.286 13.567 1.00 98.44 195 ARG A O 1
ATOM 1624 N N . VAL A 1 196 ? -10.303 0.288 13.720 1.00 98.56 196 VAL A N 1
ATOM 1625 C CA . VAL A 1 196 ? -9.363 -0.316 14.677 1.00 98.56 196 VAL A CA 1
ATOM 1626 C C . VAL A 1 196 ? -7.966 -0.391 14.077 1.00 98.56 196 VAL A C 1
ATOM 1628 O O . VAL A 1 196 ? -7.017 0.068 14.706 1.00 98.56 196 VAL A O 1
ATOM 1631 N N . VAL A 1 197 ? -7.827 -0.887 12.840 1.00 98.50 197 VAL A N 1
ATOM 1632 C CA . VAL A 1 197 ? -6.519 -0.958 12.165 1.00 98.50 197 VAL A CA 1
ATOM 1633 C C . VAL A 1 197 ? -5.853 0.414 12.129 1.00 98.50 197 VAL A C 1
ATOM 1635 O O . VAL A 1 197 ? -4.685 0.549 12.494 1.00 98.50 197 VAL A O 1
ATOM 1638 N N . LYS A 1 198 ? -6.592 1.451 11.727 1.00 98.56 198 LYS A N 1
ATOM 1639 C CA . LYS A 1 198 ? -6.077 2.823 11.677 1.00 98.56 198 LYS A CA 1
ATOM 1640 C C . LYS A 1 198 ? -5.696 3.349 13.060 1.00 98.56 198 LYS A C 1
ATOM 1642 O O . LYS A 1 198 ? -4.621 3.926 13.204 1.00 98.56 198 LYS A O 1
ATOM 1647 N N . PHE A 1 199 ? -6.538 3.126 14.069 1.00 98.44 199 PHE A N 1
ATOM 1648 C CA . PHE A 1 199 ? -6.265 3.542 15.445 1.00 98.44 199 PHE A CA 1
ATOM 1649 C C . PHE A 1 199 ? -4.966 2.922 15.973 1.00 98.44 199 PHE A C 1
ATOM 1651 O O . PHE A 1 199 ? -4.081 3.635 16.442 1.00 98.44 199 PHE A O 1
ATOM 1658 N N . ILE A 1 200 ? -4.808 1.604 15.831 1.00 98.00 200 ILE A N 1
ATOM 1659 C CA . ILE A 1 200 ? -3.627 0.886 16.321 1.00 98.00 200 ILE A CA 1
ATOM 1660 C C . ILE A 1 200 ? -2.374 1.246 15.512 1.00 98.00 200 ILE A C 1
ATOM 1662 O O . ILE A 1 200 ? -1.292 1.363 16.083 1.00 98.00 200 ILE A O 1
ATOM 1666 N N . LYS A 1 201 ? -2.487 1.506 14.201 1.00 97.19 201 LYS A N 1
ATOM 1667 C CA . LYS A 1 201 ? -1.366 2.045 13.408 1.00 97.19 201 LYS A CA 1
ATOM 1668 C C . LYS A 1 201 ? -0.920 3.421 13.912 1.00 97.19 201 LYS A C 1
ATOM 1670 O O . LYS A 1 201 ? 0.283 3.644 14.022 1.00 97.19 201 LYS A O 1
ATOM 1675 N N . ALA A 1 202 ? -1.859 4.309 14.246 1.00 96.19 202 ALA A N 1
ATOM 1676 C CA . ALA A 1 202 ? -1.546 5.626 14.801 1.00 96.19 202 ALA A CA 1
ATOM 1677 C C . ALA A 1 202 ? -0.862 5.510 16.174 1.00 96.19 202 ALA A C 1
ATOM 1679 O O . ALA A 1 202 ? 0.185 6.118 16.386 1.00 96.19 202 ALA A O 1
ATOM 1680 N N . TRP A 1 203 ? -1.382 4.651 17.058 1.00 95.69 203 TRP A N 1
ATOM 1681 C CA . TRP A 1 203 ? -0.738 4.312 18.333 1.00 95.69 203 TRP A CA 1
ATOM 1682 C C . TRP A 1 203 ? 0.682 3.766 18.134 1.00 95.69 203 TRP A C 1
ATOM 1684 O O . TRP A 1 203 ? 1.627 4.212 18.779 1.00 95.69 203 TRP A O 1
ATOM 1694 N N . LYS A 1 204 ? 0.879 2.833 17.200 1.00 94.44 204 LYS A N 1
ATOM 1695 C CA . LYS A 1 204 ? 2.207 2.285 16.912 1.00 94.44 204 LYS A CA 1
ATOM 1696 C C . LYS A 1 204 ? 3.159 3.366 16.397 1.00 94.44 204 LYS A C 1
ATOM 1698 O O . LYS A 1 204 ? 4.340 3.340 16.736 1.00 94.44 204 LYS A O 1
ATOM 1703 N N . ASN A 1 205 ? 2.683 4.288 15.561 1.00 91.31 205 ASN A N 1
ATOM 1704 C CA . ASN A 1 205 ? 3.520 5.361 15.031 1.00 91.31 205 ASN A CA 1
ATOM 1705 C C . ASN A 1 205 ? 4.007 6.297 16.144 1.00 91.31 205 ASN A C 1
ATOM 1707 O O . ASN A 1 205 ? 5.201 6.582 16.168 1.00 91.31 205 ASN A O 1
ATOM 1711 N N . SER A 1 206 ? 3.162 6.644 17.124 1.00 89.19 206 SER A N 1
ATOM 1712 C CA . SER A 1 206 ? 3.605 7.440 18.281 1.00 89.19 206 SER A CA 1
ATOM 1713 C C . SER A 1 206 ? 4.695 6.727 19.095 1.00 89.19 206 SER A C 1
ATOM 1715 O O . SER A 1 206 ? 5.642 7.353 19.553 1.00 89.19 206 SER A O 1
ATOM 1717 N N . HIS A 1 207 ? 4.628 5.397 19.217 1.00 87.50 207 HIS A N 1
ATOM 1718 C CA . HIS A 1 207 ? 5.669 4.616 19.898 1.00 87.50 207 HIS A CA 1
ATOM 1719 C C . HIS A 1 207 ? 6.975 4.554 19.106 1.00 87.50 207 HIS A C 1
ATOM 1721 O O . HIS A 1 207 ? 8.052 4.534 19.697 1.00 87.50 207 HIS A O 1
ATOM 1727 N N . LYS A 1 208 ? 6.895 4.499 17.772 1.00 85.12 208 LYS A N 1
ATOM 1728 C CA . LYS A 1 208 ? 8.079 4.490 16.907 1.00 85.12 208 LYS A CA 1
ATOM 1729 C C . LYS A 1 208 ? 8.817 5.833 16.946 1.00 85.12 208 LYS A C 1
ATOM 1731 O O . LYS A 1 208 ? 10.040 5.832 16.873 1.00 85.12 208 LYS A O 1
ATOM 1736 N N . GLU A 1 209 ? 8.094 6.943 17.086 1.00 80.62 209 GLU A N 1
ATOM 1737 C CA . GLU A 1 209 ? 8.681 8.278 17.284 1.00 80.62 209 GLU A CA 1
ATOM 1738 C C . GLU A 1 209 ? 9.474 8.367 18.598 1.00 80.62 209 GLU A C 1
ATOM 1740 O O . GLU A 1 209 ? 10.529 8.992 18.640 1.00 80.62 209 GLU A O 1
ATOM 1745 N N . GLU A 1 210 ? 9.017 7.689 19.655 1.00 82.62 210 GLU A N 1
ATOM 1746 C CA . GLU A 1 210 ? 9.730 7.626 20.940 1.00 82.62 210 GLU A CA 1
ATOM 1747 C C . GLU A 1 210 ? 10.871 6.596 20.954 1.00 82.62 210 GLU A C 1
ATOM 1749 O O . GLU A 1 210 ? 11.871 6.771 21.655 1.00 82.62 210 GLU A O 1
ATOM 1754 N N . LYS A 1 211 ? 10.708 5.483 20.230 1.00 84.88 211 LYS A N 1
ATOM 1755 C CA . LYS A 1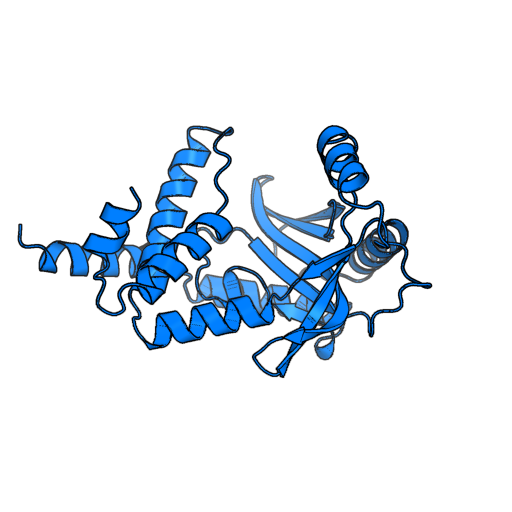 211 ? 11.621 4.333 20.232 1.00 84.88 211 LYS A CA 1
ATOM 1756 C C . LYS A 1 211 ? 11.869 3.848 18.811 1.00 84.88 211 LYS A C 1
ATOM 1758 O O . LYS A 1 211 ? 11.132 3.013 18.285 1.00 84.88 211 LYS A O 1
ATOM 1763 N N . GLU A 1 212 ? 12.982 4.289 18.235 1.00 75.19 212 GLU A N 1
ATOM 1764 C CA . GLU A 1 212 ? 13.388 3.917 16.874 1.00 75.19 212 GLU A CA 1
ATOM 1765 C C . GLU A 1 212 ? 13.510 2.389 16.683 1.00 75.19 212 GLU A C 1
ATOM 1767 O O . GLU A 1 212 ? 13.206 1.855 15.616 1.00 75.19 212 GLU A O 1
ATOM 1772 N N . GLU A 1 213 ? 13.858 1.650 17.743 1.00 80.38 213 GLU A N 1
ATOM 1773 C CA . GLU A 1 213 ? 13.982 0.187 17.725 1.00 80.38 213 GLU A CA 1
ATOM 1774 C C . GLU A 1 213 ? 12.641 -0.575 17.713 1.00 80.38 213 GLU A C 1
ATOM 1776 O O . GLU A 1 213 ? 12.636 -1.809 17.738 1.00 80.38 213 GLU A O 1
ATOM 1781 N N . PHE A 1 214 ? 11.487 0.100 17.677 1.00 81.88 214 PHE A N 1
ATOM 1782 C CA . PHE A 1 214 ? 10.179 -0.559 17.668 1.00 81.88 214 PHE A CA 1
ATOM 1783 C C . PHE A 1 214 ? 9.927 -1.321 16.348 1.00 81.88 214 PHE A C 1
ATOM 1785 O O . PHE A 1 214 ? 9.588 -0.743 15.315 1.00 81.88 214 PHE A O 1
ATOM 1792 N N . LYS A 1 215 ? 10.076 -2.657 16.374 1.00 84.81 215 LYS A N 1
ATOM 1793 C CA . LYS A 1 215 ? 10.100 -3.518 15.166 1.00 84.81 215 LYS A CA 1
ATOM 1794 C C . LYS A 1 215 ? 8.735 -3.955 14.619 1.00 84.81 215 LYS A C 1
ATOM 1796 O O . LYS A 1 215 ? 8.688 -4.598 13.568 1.00 84.81 215 LYS A O 1
ATOM 1801 N N . LEU A 1 216 ? 7.627 -3.669 15.303 1.00 89.06 216 LEU A N 1
ATOM 1802 C CA . LEU A 1 216 ? 6.304 -4.124 14.863 1.00 89.06 216 LEU A CA 1
ATOM 1803 C C . LEU A 1 216 ? 5.850 -3.346 13.617 1.00 89.06 216 LEU A C 1
ATOM 1805 O O . LEU A 1 216 ? 5.731 -2.119 13.626 1.00 89.06 216 LEU A O 1
ATOM 1809 N N . LYS A 1 217 ? 5.575 -4.073 12.529 1.00 91.12 217 LYS A N 1
ATOM 1810 C CA . LYS A 1 217 ? 5.126 -3.494 11.259 1.00 91.12 217 LYS A CA 1
ATOM 1811 C C . LYS A 1 217 ? 3.618 -3.259 11.253 1.00 91.12 217 LYS A C 1
ATOM 1813 O O . LYS A 1 217 ? 2.851 -4.072 11.761 1.00 91.12 217 LYS A O 1
ATOM 1818 N N . SER A 1 218 ? 3.195 -2.198 10.567 1.00 94.19 218 SER A N 1
ATOM 1819 C CA . SER A 1 218 ? 1.777 -1.868 10.361 1.00 94.19 218 SER A CA 1
ATOM 1820 C C . SER A 1 218 ? 1.005 -2.987 9.652 1.00 94.19 218 SER A C 1
ATOM 1822 O O . SER A 1 218 ? -0.185 -3.153 9.893 1.00 94.19 218 SER A O 1
ATOM 1824 N N . PHE A 1 219 ? 1.678 -3.768 8.801 1.00 94.62 219 PHE A N 1
ATOM 1825 C CA . PHE A 1 219 ? 1.084 -4.941 8.165 1.00 94.62 219 PHE A CA 1
ATOM 1826 C C . PHE A 1 219 ? 0.788 -6.065 9.169 1.00 94.62 219 PHE A C 1
ATOM 1828 O O . PHE A 1 219 ? -0.295 -6.631 9.130 1.00 94.62 219 PHE A O 1
ATOM 1835 N N . HIS A 1 220 ? 1.688 -6.340 10.123 1.00 95.38 220 HIS A N 1
ATOM 1836 C CA . HIS A 1 220 ? 1.447 -7.366 11.149 1.00 95.38 220 HIS A CA 1
ATOM 1837 C C . HIS A 1 220 ? 0.258 -7.002 12.048 1.00 95.38 220 HIS A C 1
ATOM 1839 O O . HIS A 1 220 ? -0.555 -7.863 12.361 1.00 95.38 220 HIS A O 1
ATOM 1845 N N . ILE A 1 221 ? 0.134 -5.720 12.414 1.00 96.62 221 ILE A N 1
ATOM 1846 C CA . ILE A 1 221 ? -1.028 -5.191 13.147 1.00 96.62 221 ILE A CA 1
ATOM 1847 C C . ILE A 1 221 ? -2.326 -5.523 12.405 1.00 96.62 221 ILE A C 1
ATOM 1849 O O . ILE A 1 221 ? -3.278 -6.019 12.994 1.00 96.62 221 ILE A O 1
ATOM 1853 N N . GLU A 1 222 ? -2.351 -5.262 11.101 1.00 97.75 222 GLU A N 1
ATOM 1854 C CA . GLU A 1 222 ? -3.524 -5.496 10.267 1.00 97.75 222 GLU A CA 1
ATOM 1855 C C . GLU A 1 222 ? -3.898 -6.979 10.193 1.00 97.75 222 GLU A C 1
ATOM 1857 O O . GLU A 1 222 ? -5.070 -7.296 10.351 1.00 97.75 222 GLU A O 1
ATOM 1862 N N . GLN A 1 223 ? -2.920 -7.881 10.049 1.00 97.69 223 GLN A N 1
ATOM 1863 C CA . GLN A 1 223 ? -3.168 -9.330 10.031 1.00 97.69 223 GLN A CA 1
ATOM 1864 C C . GLN A 1 223 ? -3.755 -9.841 11.356 1.00 97.69 223 GLN A C 1
ATOM 1866 O O . GLN A 1 223 ? -4.713 -10.610 11.349 1.00 97.69 223 GLN A O 1
ATOM 1871 N N . VAL A 1 224 ? -3.243 -9.367 12.496 1.00 97.88 224 VAL A N 1
ATOM 1872 C CA . VAL A 1 224 ? -3.798 -9.716 13.817 1.00 97.88 224 VAL A CA 1
ATOM 1873 C C . VAL A 1 224 ? -5.243 -9.230 13.952 1.00 97.88 224 VAL A C 1
ATOM 1875 O O . VAL A 1 224 ? -6.107 -9.957 14.436 1.00 97.88 224 VAL A O 1
ATOM 1878 N N . ILE A 1 225 ? -5.537 -8.010 13.497 1.00 98.38 225 ILE A N 1
ATOM 1879 C CA . ILE A 1 225 ? -6.891 -7.453 13.592 1.00 98.38 225 ILE A CA 1
ATOM 1880 C C . ILE A 1 225 ? -7.849 -8.145 12.609 1.00 98.38 225 ILE A C 1
ATOM 1882 O O . ILE A 1 225 ? -9.005 -8.354 12.963 1.00 98.38 225 ILE A O 1
ATOM 1886 N N . ILE A 1 226 ? -7.391 -8.559 11.420 1.00 98.25 226 ILE A N 1
ATOM 1887 C CA . ILE A 1 226 ? -8.178 -9.409 10.508 1.00 98.25 226 ILE A CA 1
ATOM 1888 C C . ILE A 1 226 ? -8.639 -10.666 11.248 1.00 98.25 226 ILE A C 1
ATOM 1890 O O . ILE A 1 226 ? -9.837 -10.941 11.279 1.00 98.25 226 ILE A O 1
ATOM 1894 N N . GLN A 1 227 ? -7.718 -11.362 11.923 1.00 98.06 227 GLN A N 1
ATOM 1895 C CA . GLN A 1 227 ? -8.053 -12.551 12.704 1.00 98.06 227 GLN A CA 1
ATOM 1896 C C . GLN A 1 227 ? -9.095 -12.245 13.791 1.00 98.06 227 GLN A C 1
ATOM 1898 O O . GLN A 1 227 ? -10.055 -12.995 13.946 1.00 98.06 227 GLN A O 1
ATOM 1903 N N . TYR A 1 228 ? -8.969 -11.121 14.506 1.00 98.25 228 TYR A N 1
ATOM 1904 C CA . TYR A 1 228 ? -9.937 -10.747 15.546 1.00 98.25 228 TYR A CA 1
ATOM 1905 C C . TYR A 1 228 ? -11.368 -10.623 15.011 1.00 98.25 228 TYR A C 1
ATOM 1907 O O . TYR A 1 228 ? -12.298 -11.078 15.673 1.00 98.25 228 TYR A O 1
ATOM 1915 N N . TYR A 1 229 ? -11.539 -10.020 13.833 1.00 98.25 229 TYR A N 1
ATOM 1916 C CA . TYR A 1 229 ? -12.854 -9.809 13.223 1.00 98.25 229 TYR A CA 1
ATOM 1917 C C . TYR A 1 229 ? -13.384 -11.039 12.476 1.00 98.25 229 TYR A C 1
ATOM 1919 O O . TYR A 1 229 ? -14.594 -11.189 12.337 1.00 98.25 229 TYR A O 1
ATOM 1927 N N . GLN A 1 230 ? -12.504 -11.938 12.032 1.00 97.38 230 GLN A N 1
ATOM 1928 C CA . GLN A 1 230 ? -12.905 -13.252 11.520 1.00 97.38 230 GLN A CA 1
ATOM 1929 C C . GLN A 1 230 ? -13.382 -14.181 12.646 1.00 97.38 230 GLN A C 1
ATOM 1931 O O . GLN A 1 230 ? -14.325 -14.942 12.453 1.00 97.38 230 GLN A O 1
ATOM 1936 N N . GLU A 1 231 ? -12.761 -14.108 13.827 1.00 97.69 231 GLU A N 1
ATOM 1937 C CA . GLU A 1 231 ? -13.176 -14.864 15.018 1.00 97.69 231 GLU A CA 1
ATOM 1938 C C . GLU A 1 231 ? -14.474 -14.325 15.636 1.00 97.69 231 GLU A C 1
ATOM 1940 O O . GLU A 1 231 ? -15.263 -15.093 16.186 1.00 97.69 231 GLU A O 1
ATOM 1945 N N . ASN A 1 232 ? -14.689 -13.007 15.579 1.00 97.44 232 ASN A N 1
ATOM 1946 C CA . ASN A 1 232 ? -15.882 -12.356 16.107 1.00 97.44 232 ASN A CA 1
ATOM 1947 C C . ASN A 1 232 ? -16.314 -11.186 15.212 1.00 97.44 232 ASN A C 1
ATOM 1949 O O . ASN A 1 232 ? -15.755 -10.091 15.287 1.00 97.44 232 ASN A O 1
ATOM 1953 N N . THR A 1 233 ? -17.361 -11.404 14.418 1.00 96.44 233 THR A N 1
ATOM 1954 C CA . THR A 1 233 ? -17.905 -10.400 13.492 1.00 96.44 233 THR A CA 1
ATOM 1955 C C . THR A 1 233 ? -18.593 -9.238 14.204 1.00 96.44 233 THR A C 1
ATOM 1957 O O . THR A 1 233 ? -18.651 -8.142 13.656 1.00 96.44 233 THR A O 1
ATOM 1960 N N . GLU A 1 234 ? -19.045 -9.435 15.444 1.00 96.62 234 GLU A N 1
ATOM 1961 C CA . GLU A 1 234 ? -19.749 -8.430 16.255 1.00 96.62 234 GLU A CA 1
ATOM 1962 C C . GLU A 1 234 ? -18.804 -7.651 17.184 1.00 96.62 234 GLU A C 1
ATOM 1964 O O . GLU A 1 234 ? -19.242 -6.986 18.124 1.00 96.62 234 GLU A O 1
ATOM 1969 N N . LEU A 1 235 ? -17.489 -7.762 16.971 1.00 96.31 235 LEU A N 1
ATOM 1970 C CA . LEU A 1 235 ? -16.499 -7.089 17.801 1.00 96.31 235 LEU A CA 1
ATOM 1971 C C . LEU A 1 235 ? -16.631 -5.565 17.660 1.00 96.31 235 LEU A C 1
ATOM 1973 O O . LEU A 1 235 ? -16.481 -5.012 16.571 1.00 96.31 235 LEU A O 1
ATOM 1977 N N . GLU A 1 236 ? -16.899 -4.878 18.771 1.00 96.50 236 GLU A N 1
ATOM 1978 C CA . GLU A 1 236 ? -16.969 -3.416 18.790 1.00 96.50 236 GLU A CA 1
ATOM 1979 C C . GLU A 1 236 ? -15.558 -2.808 18.823 1.00 96.50 236 GLU A C 1
ATOM 1981 O O . GLU A 1 236 ? -14.632 -3.371 19.420 1.00 96.50 236 GLU A O 1
ATOM 1986 N N . ILE A 1 237 ? -15.398 -1.606 18.256 1.00 97.50 237 ILE A N 1
ATOM 1987 C CA . ILE A 1 237 ? -14.119 -0.874 18.238 1.00 97.50 237 ILE A CA 1
ATOM 1988 C C . ILE A 1 237 ? -13.428 -0.800 19.611 1.00 97.50 237 ILE A C 1
ATOM 1990 O O . ILE A 1 237 ? -12.212 -0.977 19.683 1.00 97.50 237 ILE A O 1
ATOM 1994 N N . PHE A 1 238 ? -14.174 -0.579 20.703 1.00 97.31 238 PHE A N 1
ATOM 1995 C CA . PHE A 1 238 ? -13.620 -0.578 22.060 1.00 97.31 238 PHE A CA 1
ATOM 1996 C C . PHE A 1 238 ? -12.974 -1.924 22.396 1.00 97.31 238 PHE A C 1
ATOM 1998 O O . PHE A 1 238 ? -11.809 -1.956 22.785 1.00 97.31 238 PHE A O 1
ATOM 2005 N N . ASP A 1 239 ? -13.688 -3.036 22.211 1.00 97.31 239 ASP A N 1
ATOM 2006 C CA . ASP A 1 239 ? -13.177 -4.359 22.581 1.00 97.31 239 ASP A CA 1
ATOM 2007 C C . ASP A 1 239 ? -11.949 -4.726 21.756 1.00 97.31 239 ASP A C 1
ATOM 2009 O O . ASP A 1 239 ? -10.971 -5.234 22.293 1.00 97.31 239 ASP A O 1
ATOM 2013 N N . ALA A 1 240 ? -11.974 -4.431 20.457 1.00 97.69 240 ALA A N 1
ATOM 2014 C CA . ALA A 1 240 ? -10.866 -4.728 19.562 1.00 97.69 240 ALA A CA 1
ATOM 2015 C C . ALA A 1 240 ? -9.594 -3.945 19.923 1.00 97.69 240 ALA A C 1
ATOM 2017 O O . ALA A 1 240 ? -8.502 -4.513 19.905 1.00 97.69 240 ALA A O 1
ATOM 2018 N N . ILE A 1 241 ? -9.728 -2.658 20.275 1.00 97.44 241 ILE A N 1
ATOM 2019 C CA . ILE A 1 241 ? -8.598 -1.825 20.711 1.00 97.44 241 ILE A CA 1
ATOM 2020 C C . ILE A 1 241 ? -8.007 -2.376 22.013 1.00 97.44 241 ILE A C 1
ATOM 2022 O O . ILE A 1 241 ? -6.803 -2.602 22.080 1.00 97.44 241 ILE A O 1
ATOM 2026 N N . PHE A 1 242 ? -8.841 -2.643 23.022 1.00 96.25 242 PHE A N 1
ATOM 2027 C CA . PHE A 1 242 ? -8.378 -3.149 24.321 1.00 96.25 242 PHE A CA 1
ATOM 2028 C C . PHE A 1 242 ? -7.946 -4.623 24.295 1.00 96.25 242 PHE A C 1
ATOM 2030 O O . PHE A 1 242 ? -7.218 -5.053 25.179 1.00 96.25 242 PHE A O 1
ATOM 2037 N N . LYS A 1 243 ? -8.361 -5.407 23.293 1.00 96.62 243 LYS A N 1
ATOM 2038 C CA . LYS A 1 243 ? -7.819 -6.752 23.034 1.00 96.62 243 LYS A CA 1
ATOM 2039 C C . LYS A 1 243 ? -6.416 -6.684 22.418 1.00 96.62 243 LYS A C 1
ATOM 2041 O O . LYS A 1 243 ? -5.655 -7.638 22.544 1.00 96.62 243 LYS A O 1
ATOM 2046 N N . PHE A 1 244 ? -6.088 -5.613 21.692 1.00 96.19 244 PHE A N 1
ATOM 2047 C CA . PHE A 1 244 ? -4.785 -5.463 21.037 1.00 96.19 244 PHE A CA 1
ATOM 2048 C C . PHE A 1 244 ? -3.712 -4.868 21.962 1.00 96.19 244 PHE A C 1
ATOM 2050 O O . PHE A 1 244 ? -2.563 -5.305 21.901 1.00 96.19 244 PHE A O 1
ATOM 2057 N N . LEU A 1 245 ? -4.075 -3.847 22.746 1.00 91.06 245 LEU A N 1
ATOM 2058 C CA . LEU A 1 245 ? -3.179 -3.078 23.623 1.00 91.06 245 LEU A CA 1
ATOM 2059 C C . LEU A 1 245 ? -2.978 -3.745 24.987 1.00 91.06 245 LEU A C 1
ATOM 2061 O O . LEU A 1 245 ? -1.817 -3.754 25.452 1.00 91.06 245 LEU A O 1
#

Solvent-accessible surface area (backbone atoms only — not comparable to full-atom values): 13791 Å² total; per-residue (Å²): 135,61,69,68,59,51,35,54,50,52,55,48,48,33,57,78,66,30,43,72,47,70,72,55,52,50,51,50,51,53,52,50,49,39,50,26,76,65,66,37,59,93,26,50,42,75,29,64,46,57,75,48,61,43,46,39,50,82,59,55,71,46,38,33,39,34,51,78,48,73,62,52,98,88,78,74,56,50,68,62,47,55,52,53,54,46,51,49,46,75,76,60,59,61,78,85,62,96,56,51,72,50,80,46,82,57,48,44,32,35,36,38,41,30,26,57,98,83,42,81,58,35,34,35,38,40,28,52,28,20,42,67,48,68,50,99,80,78,41,72,20,28,38,30,35,43,49,80,59,85,90,45,55,67,59,57,49,52,53,58,71,73,46,92,66,90,70,72,89,37,57,42,82,48,50,63,55,59,57,33,51,54,47,48,55,53,31,72,74,26,66,45,52,46,45,40,43,30,47,53,44,51,54,50,48,59,49,36,76,77,33,81,83,61,80,81,51,68,67,59,56,42,55,56,51,51,50,54,44,73,77,33,63,83,61,48,49,54,57,55,47,68,71,72,108

Radius of gyration: 19.54 Å; Cα contacts (8 Å, |Δi|>4): 344; chains: 1; bounding box: 46×50×50 Å

Nearest PDB structures (foldseek):
  7uyq-assembly1_C  TM=6.878E-01  e=3.964E-08  Mus musculus
  7uyz-assembly1_C  TM=6.993E-01  e=8.498E-08  Mus musculus
  8skt-assembly1_C  TM=6.676E-01  e=7.127E-08  Mus musculus
  9mdd-assembly1_A  TM=7.112E-01  e=3.274E-07  Homo sapiens
  6ctj-assembly1_A  TM=3.945E-01  e=4.067E-02  Homo sapiens

Organism: NCBI:txid235205

Sequence (245 aa):
MIKSNFNSKFCQYVQDNISIVEKDRKFVSDVYKSFQDVLGGNNTLQIGSYPRFTAIRPLHDLDILYILGEWDKNDHNPVSLLQSVQNKIKNEYVNPTKHTYNVSLQSHSITIVFKEHGEEIFAVDIVPAYVYSDNEFDQDTYKVPEIAEQKHIKRKQFYKQLQESDIDMGWIHTDPRGYIEITKQVNEVNNDFRRVVKFIKAWKNSHKEEKEEFKLKSFHIEQVIIQYYQENTELEIFDAIFKFL

Secondary structure (DSSP, 8-state):
--HHHHHHHHHHHIIIIIB--HHHHHHHHHHHHHHHHHH-GGGEEEETTTTTT--BSSP-EEEEEEEEEE--TTS--HHHHHHHHHHHHHHH----SSSEEEEEE-SS-EEEEEEETTEEEEEEEEEEEEEEEE-TTS-EEEEEE----GGGHHHHHHHHHH-SS---TTEEEE-HHHHHHHHHHHHHH-THHHHHHHHHHHHHHHHHHH-TT----HHHHHHHHHHHHHH-TT--HHHHHHHH-

Foldseek 3Di:
DDVVVVLVVLLVCLVPAWFDDPVNVVVCVLQVVLVCVQLPVVQKDWFDCVLLRLQIPPGAETEIEGEPEADDLPPDDQVVVQVVVQVSCVVRGDDSDPWDWDWDDDQFWIKIFTDDPRDTRYIYTYGYWYFYDADPVRHTKTKTFGHDDPVPVVVVVVVVVVPPDDDRPGIDIGDRPVVSVLSVVLCVLPVLLSSLLSVVVVVLVVVCVVPVPSPDDSVNSSVVSSVVCVVPVPDGSSNSNVVSD

pLDDT: mean 91.19, std 13.45, range [44.28, 98.69]

Mean predicted aligned error: 5.75 Å

InterPro domains:
  IPR043519 Nucleotidyltransferase superfamily [G3DSA:3.30.460.10] (19-145)
  IPR043519 Nucleotidyltransferase superfamily [SSF81301] (9-134)